Protein AF-A0A922LJF0-F1 (afdb_monomer_lite)

Sequence (340 aa):
MSANSSELPINVESLAEDRDLANKMKRTDFEELCSDLLQRFQMLFTKCLDVAKLKTEDVHSVELIGGSSRIPMIKNVVASVFKQEGKTSLNADEAVARGCAFQAAICSPAFKVKDFTVIEQCLYPIIIQFDQEEGSEQCMQTEEIDGTLTTQGKNMCIEVFPFLHPIPSSRQIVLLRHGVFTLEARYANKDSLPNQNIVIGTFRIGDASQVFTEPRKIKLKMRMNTHGIFNISQAQLIEEYEKEVEVSVSEDNPVVDGPPNSEQEVTTASNGDTESQNPPVDSNQTNMQDSTSPKKKTVMKKKKFTKYHDLSIEVSNMQFTTKQLNEFCEIGVCYTFSRV

InterPro domains:
  IPR013126 Heat shock protein 70 family [PF00012] (1-303)
  IPR013126 Heat shock protein 70 family [PTHR45639] (1-324)
  IPR029047 Heat shock protein 70kD, peptide-binding domain superfamily [G3DSA:2.60.34.10] (112-265)
  IPR029047 Heat shock protein 70kD, peptide-binding domain superfamily [SSF100920] (155-252)
  IPR043129 ATPase, nucleotide binding domain [SSF53067] (6-106)

Secondary structure (DSSP, 8-state):
--S--S-EEEEEEEEETTEEEEEEE-HHHHHHHTHHHHHHHHHHHHHHHHHHT--GGG----B--SGGGGSHHHHHHHHHHHSSPPB--S-TTTHHHHHHHHHHHHH-TT---------EEESS-EEEEEE--TTGGG-EE-TT--PPEEEETTEEEEEEE-TTEEESEEEEEEEEEEE-EEEEEEES-GGGSTT---EEEEEEES-TT-EEEEEEEEEEEEEE-TTS-EEEEEEEEEEEEEEEEEEEE-----------------------------------------------EEEEEEEEEEEEEE--EEEEESPPPHHHHHHS------------

Radius of gyration: 32.97 Å; chains: 1; bounding box: 78×79×91 Å

Structure (mmCIF, N/CA/C/O backbone):
data_AF-A0A922LJF0-F1
#
_entry.id   AF-A0A922LJF0-F1
#
loop_
_atom_site.group_PDB
_atom_site.id
_atom_site.type_symbol
_atom_site.label_atom_id
_atom_site.label_alt_id
_atom_site.label_comp_id
_atom_site.label_asym_id
_atom_site.label_entity_id
_atom_site.label_seq_id
_atom_site.pdbx_PDB_ins_code
_atom_site.Cartn_x
_atom_site.Cartn_y
_atom_site.Cartn_z
_atom_site.occupancy
_atom_site.B_iso_or_equiv
_atom_site.auth_seq_id
_atom_site.auth_comp_id
_atom_site.auth_asym_id
_atom_site.auth_atom_id
_atom_site.pdbx_PDB_model_num
ATOM 1 N N . MET A 1 1 ? 17.697 0.018 -27.759 1.00 86.62 1 MET A N 1
ATOM 2 C CA . MET A 1 1 ? 19.033 -0.497 -27.359 1.00 86.62 1 MET A CA 1
ATOM 3 C C . MET A 1 1 ? 18.992 -1.756 -26.479 1.00 86.62 1 MET A C 1
ATOM 5 O O . MET A 1 1 ? 20.051 -2.285 -26.154 1.00 86.62 1 MET A O 1
ATOM 9 N N . SER A 1 2 ? 17.817 -2.300 -26.129 1.00 89.69 2 SER A N 1
ATOM 10 C CA . SER A 1 2 ? 17.728 -3.504 -25.281 1.00 89.69 2 SER A CA 1
ATOM 11 C C . SER A 1 2 ? 18.159 -4.801 -25.978 1.00 89.69 2 SER A C 1
ATOM 13 O O . SER A 1 2 ? 18.784 -5.642 -25.346 1.00 89.69 2 SER A O 1
ATOM 15 N N . ALA A 1 3 ? 17.874 -4.950 -27.278 1.00 89.44 3 ALA A N 1
ATOM 16 C CA . ALA A 1 3 ? 18.286 -6.119 -28.064 1.00 89.44 3 ALA A CA 1
ATOM 17 C C . ALA A 1 3 ? 19.714 -5.961 -28.616 1.00 89.44 3 ALA A C 1
ATOM 19 O O . ALA A 1 3 ? 20.606 -6.739 -28.294 1.00 89.44 3 ALA A O 1
ATOM 20 N N . ASN A 1 4 ? 19.956 -4.889 -29.373 1.00 86.69 4 ASN A N 1
ATOM 21 C CA . ASN A 1 4 ? 21.240 -4.650 -30.035 1.00 86.69 4 ASN A CA 1
ATOM 22 C C . ASN A 1 4 ? 22.180 -3.827 -29.149 1.00 86.69 4 ASN A C 1
ATOM 24 O O . ASN A 1 4 ? 21.756 -2.827 -28.563 1.00 86.69 4 ASN A O 1
ATOM 28 N N . SER A 1 5 ? 23.437 -4.264 -29.035 1.00 78.75 5 SER A N 1
ATOM 29 C CA . SER A 1 5 ? 24.517 -3.550 -28.332 1.00 78.75 5 SER A CA 1
ATOM 30 C C . SER A 1 5 ? 25.305 -2.604 -29.239 1.00 78.75 5 SER A C 1
ATOM 32 O O . SER A 1 5 ? 26.062 -1.774 -28.741 1.00 78.75 5 SER A O 1
ATOM 34 N N . SER A 1 6 ? 25.131 -2.729 -30.555 1.00 86.75 6 SER A N 1
ATOM 35 C CA . SER A 1 6 ? 25.738 -1.855 -31.550 1.00 86.75 6 SER A CA 1
ATOM 36 C C . SER A 1 6 ? 25.090 -0.470 -31.566 1.00 86.75 6 SER A C 1
ATOM 38 O O . SER A 1 6 ? 24.009 -0.250 -31.019 1.00 86.75 6 SER A O 1
ATOM 40 N N . GLU A 1 7 ? 25.760 0.455 -32.243 1.00 90.62 7 GLU A N 1
ATOM 41 C CA . GLU A 1 7 ? 25.270 1.802 -32.510 1.00 90.62 7 GLU A CA 1
ATOM 42 C C . GLU A 1 7 ? 23.952 1.752 -33.308 1.00 90.62 7 GLU A C 1
ATOM 44 O O . GLU A 1 7 ? 23.868 1.077 -34.337 1.00 90.62 7 GLU A O 1
ATOM 49 N N . LEU A 1 8 ? 22.913 2.426 -32.808 1.00 93.94 8 LEU A N 1
ATOM 50 C CA . LEU A 1 8 ? 21.596 2.504 -33.443 1.00 93.94 8 LEU A CA 1
ATOM 51 C C . LEU A 1 8 ? 21.361 3.910 -34.005 1.00 93.94 8 LEU A C 1
ATOM 53 O O . LEU A 1 8 ? 21.659 4.882 -33.310 1.00 93.94 8 LEU A O 1
ATOM 57 N N . PRO A 1 9 ? 20.817 4.041 -35.226 1.00 94.31 9 PRO A N 1
ATOM 58 C CA . PRO A 1 9 ? 20.481 5.341 -35.790 1.00 94.31 9 PRO A CA 1
ATOM 59 C C . PRO A 1 9 ? 19.254 5.953 -35.100 1.00 94.31 9 PRO A C 1
ATOM 61 O O . PRO A 1 9 ? 18.303 5.251 -34.757 1.00 94.31 9 PRO A O 1
ATOM 64 N N . ILE A 1 10 ? 19.278 7.273 -34.934 1.00 94.50 10 ILE A N 1
ATOM 65 C CA . ILE A 1 10 ? 18.177 8.120 -34.476 1.00 94.50 10 ILE A CA 1
ATOM 66 C C . ILE A 1 10 ? 17.950 9.148 -35.579 1.00 94.50 10 ILE A C 1
ATOM 68 O O . ILE A 1 10 ? 18.702 10.116 -35.689 1.00 94.50 10 ILE A O 1
ATOM 72 N N . ASN A 1 11 ? 16.930 8.915 -36.400 1.00 96.38 11 ASN A N 1
ATOM 73 C CA . ASN A 1 11 ? 16.590 9.785 -37.518 1.00 96.38 11 ASN A CA 1
ATOM 74 C C . ASN A 1 11 ? 15.191 10.364 -37.302 1.00 96.38 11 ASN A C 1
ATOM 76 O O . ASN A 1 11 ? 14.255 9.606 -37.042 1.00 96.38 11 ASN A O 1
ATOM 80 N N . VAL A 1 12 ? 15.057 11.685 -37.400 1.00 96.31 12 VAL A N 1
ATOM 81 C CA . VAL A 1 12 ? 13.782 12.406 -37.311 1.00 96.31 12 VAL A CA 1
ATOM 82 C C . VAL A 1 12 ? 13.751 13.451 -38.419 1.00 96.31 12 VAL A C 1
ATOM 84 O O . VAL A 1 12 ? 14.577 14.361 -38.433 1.00 96.31 12 VAL A O 1
ATOM 87 N N . GLU A 1 13 ? 12.818 13.306 -39.352 1.00 96.12 13 GLU A N 1
ATOM 88 C CA . GLU A 1 13 ? 12.647 14.235 -40.472 1.00 96.12 13 GLU A CA 1
ATOM 89 C C . GLU A 1 13 ? 11.979 15.536 -40.011 1.00 96.12 13 GLU A C 1
ATOM 91 O O . GLU A 1 13 ? 11.097 15.508 -39.151 1.00 96.12 13 GLU A O 1
ATOM 96 N N . SER A 1 14 ? 12.391 16.667 -40.595 1.00 94.25 14 SER A N 1
ATOM 97 C CA . SER A 1 14 ? 11.811 18.000 -40.362 1.00 94.25 14 SER A CA 1
ATOM 98 C C . SER A 1 14 ? 11.625 18.344 -38.876 1.00 94.25 14 SER A C 1
ATOM 100 O O . SER A 1 14 ? 10.584 18.855 -38.465 1.00 94.25 14 SER A O 1
ATOM 102 N N . LEU A 1 15 ? 12.640 18.062 -38.050 1.00 95.06 15 LEU A N 1
ATOM 103 C CA . LEU A 1 15 ? 12.580 18.261 -36.601 1.00 95.06 15 LEU A CA 1
ATOM 104 C C . LEU A 1 15 ? 12.360 19.735 -36.227 1.00 95.06 15 LEU A C 1
ATOM 106 O O . LEU A 1 15 ? 11.585 20.030 -35.318 1.00 95.06 15 LEU A O 1
ATOM 110 N N . ALA A 1 16 ? 13.059 20.655 -36.897 1.00 94.12 16 ALA A N 1
ATOM 111 C CA . ALA A 1 16 ? 12.905 22.095 -36.696 1.00 94.12 16 ALA A CA 1
ATOM 112 C C . ALA A 1 16 ? 13.378 22.872 -37.929 1.00 94.12 16 ALA A C 1
ATOM 114 O O . ALA A 1 16 ? 14.430 22.553 -38.474 1.00 94.12 16 ALA A O 1
ATOM 115 N N . GLU A 1 17 ? 12.636 23.911 -38.332 1.00 95.19 17 GLU A N 1
ATOM 116 C CA . GLU A 1 17 ? 12.985 24.784 -39.473 1.00 95.19 17 GLU A CA 1
ATOM 117 C C . GLU A 1 17 ? 13.294 24.001 -40.765 1.00 95.19 17 GLU A C 1
ATOM 119 O O . GLU A 1 17 ? 14.289 24.277 -41.434 1.00 95.19 17 GLU A O 1
ATOM 124 N N . ASP A 1 18 ? 12.487 22.978 -41.069 1.00 93.69 18 ASP A N 1
ATOM 125 C CA . ASP A 1 18 ? 12.692 22.057 -42.200 1.00 93.69 18 ASP A CA 1
ATOM 126 C C . ASP A 1 18 ? 14.068 21.349 -42.192 1.00 93.69 18 ASP A C 1
ATOM 128 O O . ASP A 1 18 ? 14.586 20.952 -43.236 1.00 93.69 18 ASP A O 1
ATOM 132 N N . ARG A 1 19 ? 14.690 21.185 -41.012 1.00 93.31 19 ARG A N 1
ATOM 133 C CA . ARG A 1 19 ? 15.953 20.449 -40.839 1.00 93.31 19 ARG A CA 1
ATOM 134 C C . ARG A 1 19 ? 15.722 19.053 -40.285 1.00 93.31 19 ARG A C 1
ATOM 136 O O . ARG A 1 19 ? 15.083 18.882 -39.246 1.00 93.31 19 ARG A O 1
ATOM 143 N N . ASP A 1 20 ? 16.348 18.076 -40.926 1.00 96.19 20 ASP A N 1
ATOM 144 C CA . ASP A 1 20 ? 16.364 16.691 -40.469 1.00 96.19 20 ASP A CA 1
ATOM 145 C C . ASP A 1 20 ? 17.411 16.481 -39.366 1.00 96.19 20 ASP A C 1
ATOM 147 O O . ASP A 1 20 ? 18.534 16.991 -39.428 1.00 96.19 20 ASP A O 1
ATOM 151 N N . LEU A 1 21 ? 17.061 15.680 -38.362 1.00 95.81 21 LEU A N 1
ATOM 152 C CA . LEU A 1 21 ? 17.998 15.137 -37.388 1.00 95.81 21 LEU A CA 1
ATOM 153 C C . LEU A 1 21 ? 18.427 13.745 -37.846 1.00 95.81 21 LEU A C 1
ATOM 155 O O . LEU A 1 21 ? 17.601 12.842 -37.929 1.00 95.81 21 LEU A O 1
ATOM 159 N N . ALA A 1 22 ? 19.725 13.552 -38.064 1.00 96.00 22 ALA A N 1
ATOM 160 C CA . ALA A 1 22 ? 20.329 12.239 -38.255 1.00 96.00 22 ALA A CA 1
ATOM 161 C C . ALA A 1 22 ? 21.465 12.070 -37.247 1.00 96.00 22 ALA A C 1
ATOM 163 O O . ALA A 1 22 ? 22.511 12.712 -37.348 1.00 96.00 22 ALA A O 1
ATOM 164 N N . ASN A 1 23 ? 21.248 11.228 -36.246 1.00 95.06 23 ASN A N 1
ATOM 165 C CA . ASN A 1 23 ? 22.218 10.949 -35.199 1.00 95.06 23 ASN A CA 1
ATOM 166 C C . ASN A 1 23 ? 22.286 9.444 -34.931 1.00 95.06 23 ASN A C 1
ATOM 168 O O . ASN A 1 23 ? 21.600 8.643 -35.567 1.00 95.06 23 ASN A O 1
ATOM 172 N N . LYS A 1 24 ? 23.146 9.034 -34.006 1.00 94.69 24 LYS A N 1
ATOM 173 C CA . LYS A 1 24 ? 23.264 7.652 -33.567 1.00 94.69 24 LYS A CA 1
ATOM 174 C C . LYS A 1 24 ? 23.535 7.595 -32.071 1.00 94.69 24 LYS A C 1
ATOM 176 O O . LYS A 1 24 ? 24.050 8.545 -31.494 1.00 94.69 24 LYS A O 1
ATOM 181 N N . MET A 1 25 ? 23.195 6.474 -31.450 1.00 94.62 25 MET A N 1
ATOM 182 C CA . MET A 1 25 ? 23.418 6.252 -30.024 1.00 94.62 25 MET A CA 1
ATOM 183 C C . MET A 1 25 ? 23.874 4.820 -29.771 1.00 94.62 25 MET A C 1
ATOM 185 O O . MET A 1 25 ? 23.308 3.868 -30.323 1.00 94.62 25 MET A O 1
ATOM 189 N N . LYS A 1 26 ? 24.894 4.659 -28.927 1.00 93.62 26 LYS A N 1
ATOM 190 C CA . LYS A 1 26 ? 25.320 3.349 -28.429 1.00 93.62 26 LYS A CA 1
ATOM 191 C C . LYS A 1 26 ? 24.625 3.044 -27.111 1.00 93.62 26 LYS A C 1
ATOM 193 O O . LYS A 1 26 ? 24.224 3.938 -26.370 1.00 93.62 26 LYS A O 1
ATOM 198 N N . ARG A 1 27 ? 24.537 1.752 -26.783 1.00 93.25 27 ARG A N 1
ATOM 199 C CA . ARG A 1 27 ? 24.005 1.311 -25.487 1.00 93.25 27 ARG A CA 1
ATOM 200 C C . ARG A 1 27 ? 24.778 1.927 -24.317 1.00 93.25 27 ARG A C 1
ATOM 202 O O . ARG A 1 27 ? 24.147 2.331 -23.354 1.00 93.25 27 ARG A O 1
ATOM 209 N N . THR A 1 28 ? 26.103 2.014 -24.419 1.00 92.56 28 THR A N 1
ATOM 210 C CA . THR A 1 28 ? 26.961 2.609 -23.383 1.00 92.56 28 THR A CA 1
ATOM 211 C C . THR A 1 28 ? 26.577 4.051 -23.087 1.00 92.56 28 THR A C 1
ATOM 213 O O . THR A 1 28 ? 26.441 4.411 -21.925 1.00 92.56 28 THR A O 1
ATOM 216 N N . ASP A 1 29 ? 26.316 4.838 -24.130 1.00 92.88 29 ASP A N 1
ATOM 217 C CA . ASP A 1 29 ? 25.968 6.253 -23.997 1.00 92.88 29 ASP A CA 1
ATOM 218 C C . ASP A 1 29 ? 24.601 6.395 -23.307 1.00 92.88 29 ASP A C 1
ATOM 220 O O . ASP A 1 29 ? 24.420 7.213 -22.413 1.00 92.88 29 ASP A O 1
ATOM 224 N N . PHE A 1 30 ? 23.636 5.538 -23.660 1.00 93.19 30 PHE A N 1
ATOM 225 C CA . PHE A 1 30 ? 22.338 5.478 -22.981 1.00 93.19 30 PHE A CA 1
ATOM 226 C C . PHE A 1 30 ? 22.446 5.065 -21.510 1.00 93.19 30 PHE A C 1
ATOM 228 O O . PHE A 1 30 ? 21.761 5.627 -20.656 1.00 93.19 30 PHE A O 1
ATOM 235 N N . GLU A 1 31 ? 23.291 4.077 -21.214 1.00 93.19 31 GLU A N 1
ATOM 236 C CA . GLU A 1 31 ? 23.521 3.608 -19.849 1.00 93.19 31 GLU A CA 1
ATOM 237 C C . GLU A 1 31 ? 24.178 4.694 -18.987 1.00 93.19 31 GLU A C 1
ATOM 239 O O . GLU A 1 31 ? 23.777 4.881 -17.839 1.00 93.19 31 GLU A O 1
ATOM 244 N N . GLU A 1 32 ? 25.112 5.458 -19.557 1.00 94.56 32 GLU A N 1
ATOM 245 C CA . GLU A 1 32 ? 25.745 6.611 -18.912 1.00 94.56 32 GLU A CA 1
ATOM 246 C C . GLU A 1 32 ? 24.735 7.734 -18.630 1.00 94.56 32 GLU A C 1
ATOM 248 O O . GLU A 1 32 ? 24.658 8.220 -17.497 1.00 94.56 32 GLU A O 1
ATOM 253 N N . LEU A 1 33 ? 23.889 8.075 -19.613 1.00 95.38 33 LEU A N 1
ATOM 254 C CA . LEU A 1 33 ? 22.816 9.071 -19.470 1.00 95.38 33 LEU A CA 1
ATOM 255 C C . LEU A 1 33 ? 21.804 8.720 -18.367 1.00 95.38 33 LEU A C 1
ATOM 257 O O . LEU A 1 33 ? 21.166 9.615 -17.823 1.00 95.38 33 LEU A O 1
ATOM 261 N N . CYS A 1 34 ? 21.650 7.434 -18.047 1.00 94.31 34 CYS A N 1
ATOM 262 C CA . CYS A 1 34 ? 20.705 6.926 -17.048 1.00 94.31 34 CYS A CA 1
ATOM 263 C C . CYS A 1 34 ? 21.389 6.465 -15.745 1.00 94.31 34 CYS A C 1
ATOM 265 O O . CYS A 1 34 ? 20.773 5.768 -14.930 1.00 94.31 34 CYS A O 1
ATOM 267 N N . SER A 1 35 ? 22.667 6.794 -15.550 1.00 93.50 35 SER A N 1
ATOM 268 C CA . SER A 1 35 ? 23.467 6.311 -14.417 1.00 93.50 35 SER A CA 1
ATOM 269 C C . SER A 1 35 ? 22.903 6.729 -13.050 1.00 93.50 35 SER A C 1
ATOM 271 O O . SER A 1 35 ? 22.900 5.926 -12.112 1.00 93.50 35 SER A O 1
ATOM 273 N N . ASP A 1 36 ? 22.333 7.932 -12.942 1.00 94.94 36 ASP A N 1
ATOM 274 C CA . ASP A 1 36 ? 21.653 8.424 -11.736 1.00 94.94 36 ASP A CA 1
ATOM 275 C C . ASP A 1 36 ? 20.427 7.563 -11.374 1.00 94.94 36 ASP A C 1
ATOM 277 O O . ASP A 1 36 ? 20.165 7.263 -10.204 1.00 94.94 36 ASP A O 1
ATOM 281 N N . LEU A 1 37 ? 19.665 7.136 -12.384 1.00 92.88 37 LEU A N 1
ATOM 282 C CA . LEU A 1 37 ? 18.470 6.324 -12.214 1.00 92.88 37 LEU A CA 1
ATOM 283 C C . LEU A 1 37 ? 18.840 4.901 -11.784 1.00 92.88 37 LEU A C 1
ATOM 285 O O . LEU A 1 37 ? 18.185 4.340 -10.904 1.00 92.88 37 LEU A O 1
ATOM 289 N N . LEU A 1 38 ? 19.925 4.344 -12.329 1.00 89.94 38 LEU A N 1
ATOM 290 C CA . LEU A 1 38 ? 20.452 3.052 -11.884 1.00 89.94 38 LEU A CA 1
ATOM 291 C C . LEU A 1 38 ? 20.856 3.060 -10.416 1.00 89.94 38 LEU A C 1
ATOM 293 O O . LEU A 1 38 ? 20.513 2.133 -9.681 1.00 89.94 38 LEU A O 1
ATOM 297 N N . GLN A 1 39 ? 21.554 4.110 -9.980 1.00 93.12 39 GLN A N 1
ATOM 298 C CA . GLN A 1 39 ? 21.959 4.237 -8.586 1.00 93.12 39 GLN A CA 1
ATOM 299 C C . GLN A 1 39 ? 20.733 4.272 -7.663 1.00 93.12 39 GLN A C 1
ATOM 301 O O . GLN A 1 39 ? 20.713 3.608 -6.625 1.00 93.12 39 GLN A O 1
ATOM 306 N N . ARG A 1 40 ? 19.670 4.981 -8.065 1.00 93.62 40 ARG A N 1
ATOM 307 C CA . ARG A 1 40 ? 18.395 4.997 -7.332 1.00 93.62 40 ARG A CA 1
ATOM 308 C C . ARG A 1 40 ? 17.725 3.626 -7.274 1.00 93.62 40 ARG A C 1
ATOM 310 O O . ARG A 1 40 ? 17.234 3.259 -6.209 1.00 93.62 40 ARG A O 1
ATOM 317 N N . PHE A 1 41 ? 17.738 2.853 -8.362 1.00 89.94 41 PHE A N 1
ATOM 318 C CA . PHE A 1 41 ? 17.214 1.482 -8.351 1.00 89.94 41 PHE A CA 1
ATOM 319 C C . PHE A 1 41 ? 17.990 0.570 -7.402 1.00 89.94 41 PHE A C 1
ATOM 321 O O . PHE A 1 41 ? 17.381 -0.170 -6.632 1.00 89.94 41 PHE A O 1
ATOM 328 N N . GLN A 1 42 ? 19.320 0.656 -7.403 1.00 93.06 42 GLN A N 1
ATOM 329 C CA . GLN A 1 42 ? 20.150 -0.121 -6.488 1.00 93.06 42 GLN A CA 1
ATOM 330 C C . GLN A 1 42 ? 19.839 0.215 -5.021 1.00 93.06 42 GLN A C 1
ATOM 332 O O . GLN A 1 42 ? 19.631 -0.694 -4.220 1.00 93.06 42 GLN A O 1
ATOM 337 N N . MET A 1 43 ? 19.745 1.506 -4.680 1.00 94.06 43 MET A N 1
ATOM 338 C CA . MET A 1 43 ? 19.377 1.940 -3.326 1.00 94.06 43 MET A CA 1
ATOM 339 C C . MET A 1 43 ? 17.981 1.459 -2.919 1.00 94.06 43 MET A C 1
ATOM 341 O O . MET A 1 43 ? 17.778 1.080 -1.767 1.00 94.06 43 MET A O 1
ATOM 345 N N . LEU A 1 44 ? 17.023 1.456 -3.852 1.00 93.69 44 LEU A N 1
ATOM 346 C CA . LEU A 1 44 ? 15.673 0.967 -3.595 1.00 93.69 44 LEU A CA 1
ATOM 347 C C . LEU A 1 44 ? 15.678 -0.520 -3.226 1.00 93.69 44 LEU A C 1
ATOM 349 O O . LEU A 1 44 ? 15.064 -0.885 -2.229 1.00 93.69 44 LEU A O 1
ATOM 353 N N . PHE A 1 45 ? 16.391 -1.364 -3.976 1.00 93.00 45 PHE A N 1
ATOM 354 C CA . PHE A 1 45 ? 16.454 -2.797 -3.679 1.00 93.00 45 PHE A CA 1
ATOM 355 C C . PHE A 1 45 ? 17.096 -3.090 -2.322 1.00 93.00 45 PHE A C 1
ATOM 357 O O . PHE A 1 45 ? 16.549 -3.886 -1.560 1.00 93.00 45 PHE A O 1
ATOM 364 N N . THR A 1 46 ? 18.196 -2.410 -1.983 1.00 93.12 46 THR A N 1
ATOM 365 C CA . THR A 1 46 ? 18.809 -2.533 -0.653 1.00 93.12 46 THR A CA 1
ATOM 366 C C . THR A 1 46 ? 17.830 -2.107 0.441 1.00 93.12 46 THR A C 1
ATOM 368 O O . THR A 1 46 ? 17.613 -2.848 1.392 1.00 93.12 46 THR A O 1
ATOM 371 N N . LYS A 1 47 ? 17.141 -0.972 0.261 1.00 93.25 47 LYS A N 1
ATOM 372 C CA . LYS A 1 47 ? 16.128 -0.502 1.215 1.00 93.25 47 LYS A CA 1
ATOM 373 C C . LYS A 1 47 ? 14.969 -1.492 1.372 1.00 93.25 47 LYS A C 1
ATOM 375 O O . LYS A 1 47 ? 14.464 -1.655 2.477 1.00 93.25 47 LYS A O 1
ATOM 380 N N . CYS A 1 48 ? 14.527 -2.144 0.296 1.00 92.50 48 CYS A N 1
ATOM 381 C CA . CYS A 1 48 ? 13.483 -3.168 0.363 1.00 92.50 48 CYS A CA 1
ATOM 382 C C . CYS A 1 48 ? 13.918 -4.370 1.211 1.00 92.50 48 CYS A C 1
ATOM 384 O O . CYS A 1 48 ? 13.131 -4.835 2.032 1.00 92.50 48 CYS A O 1
ATOM 386 N N . LEU A 1 49 ? 15.161 -4.837 1.049 1.00 93.88 49 LEU A N 1
ATOM 387 C CA . LEU A 1 49 ? 15.733 -5.903 1.877 1.00 93.88 49 LEU A CA 1
ATOM 388 C C . LEU A 1 49 ? 15.814 -5.485 3.352 1.00 93.88 49 LEU A C 1
ATOM 390 O O . LEU A 1 49 ? 15.359 -6.230 4.218 1.00 93.88 49 LEU A O 1
ATOM 394 N N . ASP A 1 50 ? 16.284 -4.265 3.625 1.00 94.19 50 ASP A N 1
ATOM 395 C CA . ASP A 1 50 ? 16.379 -3.722 4.985 1.00 94.19 50 ASP A CA 1
ATOM 396 C C . ASP A 1 50 ? 15.004 -3.642 5.668 1.00 94.19 50 ASP A C 1
ATOM 398 O O . ASP A 1 50 ? 14.842 -4.071 6.812 1.00 94.19 50 ASP A O 1
ATOM 402 N N . VAL A 1 51 ? 13.991 -3.131 4.958 1.00 92.00 51 VAL A N 1
ATOM 403 C CA . VAL A 1 51 ? 12.606 -3.038 5.454 1.00 92.00 51 VAL A CA 1
ATOM 404 C C . VAL A 1 51 ? 12.021 -4.427 5.707 1.00 92.00 51 VAL A C 1
ATOM 406 O O . VAL A 1 51 ? 11.398 -4.645 6.745 1.00 92.00 51 VAL A O 1
ATOM 409 N N . ALA A 1 52 ? 12.261 -5.378 4.801 1.00 91.31 52 ALA A N 1
ATOM 410 C CA . ALA A 1 52 ? 11.832 -6.765 4.961 1.00 91.31 52 ALA A CA 1
ATOM 411 C C . ALA A 1 52 ? 12.637 -7.530 6.028 1.00 91.31 52 ALA A C 1
ATOM 413 O O . ALA A 1 52 ? 12.250 -8.638 6.395 1.00 91.31 52 ALA A O 1
ATOM 414 N N . LYS A 1 53 ? 13.737 -6.951 6.535 1.00 94.06 53 LYS A N 1
ATOM 415 C CA . LYS A 1 53 ? 14.715 -7.598 7.425 1.00 94.06 53 LYS A CA 1
ATOM 416 C C . LYS A 1 53 ? 15.280 -8.891 6.827 1.00 94.06 53 LYS A C 1
ATOM 418 O O . LYS A 1 53 ? 15.528 -9.855 7.549 1.00 94.06 53 LYS A O 1
ATOM 423 N N . LEU A 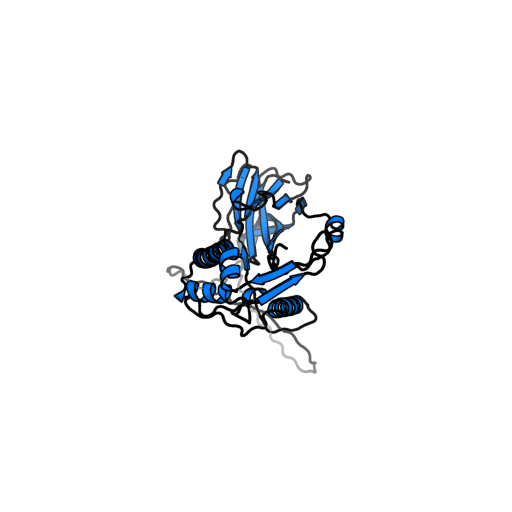1 54 ? 15.472 -8.897 5.511 1.00 95.19 54 LEU A N 1
ATOM 424 C CA . LEU A 1 54 ? 16.020 -10.019 4.759 1.00 95.19 54 LEU A CA 1
ATOM 425 C C . LEU A 1 54 ? 17.420 -9.685 4.271 1.00 95.19 54 LEU A C 1
ATOM 427 O O . LEU A 1 54 ? 17.732 -8.546 3.927 1.00 95.19 54 LEU A O 1
ATOM 431 N N . LYS A 1 55 ? 18.256 -10.708 4.186 1.00 95.75 55 LYS A N 1
ATOM 432 C CA . LYS A 1 55 ? 19.524 -10.641 3.474 1.00 95.75 55 LYS A CA 1
ATOM 433 C C . LYS A 1 55 ? 19.327 -11.104 2.040 1.00 95.75 55 LYS A C 1
ATOM 435 O O . LYS A 1 55 ? 18.371 -11.799 1.706 1.00 95.75 55 LYS A O 1
ATOM 440 N N . THR A 1 56 ? 20.285 -10.771 1.183 1.00 94.38 56 THR A N 1
ATOM 441 C CA . THR A 1 56 ? 20.291 -11.239 -0.205 1.00 94.38 56 THR A CA 1
ATOM 442 C C . THR A 1 56 ? 20.228 -12.767 -0.312 1.00 94.38 56 THR A C 1
ATOM 444 O O . THR A 1 56 ? 19.543 -13.281 -1.191 1.00 94.38 56 THR A O 1
ATOM 447 N N . GLU A 1 57 ? 20.906 -13.490 0.586 1.00 95.31 57 GLU A N 1
ATOM 448 C CA . GLU A 1 57 ? 20.904 -14.960 0.618 1.00 95.31 57 GLU A CA 1
ATOM 449 C C . GLU A 1 57 ? 19.538 -15.582 0.952 1.00 95.31 57 GLU A C 1
ATOM 451 O O . GLU A 1 57 ? 19.290 -16.727 0.579 1.00 95.31 57 GLU A O 1
ATOM 456 N N . ASP A 1 58 ? 18.638 -14.827 1.587 1.00 96.38 58 ASP A N 1
ATOM 457 C CA . ASP A 1 58 ? 17.291 -15.295 1.927 1.00 96.38 58 ASP A CA 1
ATOM 458 C C . ASP A 1 58 ? 16.345 -15.260 0.708 1.00 96.38 58 ASP A C 1
ATOM 460 O O . ASP A 1 58 ? 15.266 -15.858 0.719 1.00 96.38 58 ASP A O 1
ATOM 464 N N . VAL A 1 59 ? 16.733 -14.568 -0.371 1.00 96.50 59 VAL A N 1
ATOM 465 C CA . VAL A 1 59 ? 15.918 -14.424 -1.582 1.00 96.50 59 VAL A CA 1
ATOM 466 C C . VAL A 1 59 ? 16.109 -15.632 -2.495 1.00 96.50 59 VAL A C 1
ATOM 468 O O . VAL A 1 59 ? 17.119 -15.768 -3.181 1.00 96.50 59 VAL A O 1
ATOM 471 N N . HIS A 1 60 ? 15.090 -16.485 -2.580 1.00 96.38 60 HIS A N 1
ATOM 472 C CA . HIS A 1 60 ? 15.133 -17.683 -3.425 1.00 96.38 60 HIS A CA 1
ATOM 473 C C . HIS A 1 60 ? 15.140 -17.388 -4.937 1.00 96.38 60 HIS A C 1
ATOM 475 O O . HIS A 1 60 ? 15.750 -18.118 -5.718 1.00 96.38 60 HIS A O 1
ATOM 481 N N . SER A 1 61 ? 14.403 -16.364 -5.370 1.00 95.56 61 SER A N 1
ATOM 482 C CA . SER A 1 61 ? 14.302 -15.995 -6.782 1.00 95.56 61 SER A CA 1
ATOM 483 C C . SER A 1 61 ? 13.846 -14.559 -6.964 1.00 95.56 61 SER A C 1
ATOM 485 O O . SER A 1 61 ? 13.015 -14.075 -6.197 1.00 95.56 61 SER A O 1
ATOM 487 N N . VAL A 1 62 ? 14.306 -13.924 -8.040 1.00 96.06 62 VAL A N 1
ATOM 488 C CA . VAL A 1 62 ? 13.835 -12.608 -8.484 1.00 96.06 62 VAL A CA 1
ATOM 489 C C . VAL A 1 62 ? 13.111 -12.771 -9.817 1.00 96.06 62 VAL A C 1
ATOM 491 O O . VAL A 1 62 ? 13.709 -13.269 -10.763 1.00 96.06 62 VAL A O 1
ATOM 494 N N . GLU A 1 63 ? 11.849 -12.357 -9.910 1.00 95.69 63 GLU A N 1
ATOM 495 C CA . GLU A 1 63 ? 11.079 -12.358 -11.165 1.00 95.69 63 GLU A CA 1
ATOM 496 C C . GLU A 1 63 ? 10.997 -10.945 -11.751 1.00 95.69 63 GLU A C 1
ATOM 498 O O . GLU A 1 63 ? 10.740 -9.972 -11.039 1.00 95.69 63 GLU A O 1
ATOM 503 N N . LEU A 1 64 ? 11.222 -10.829 -13.059 1.00 95.38 64 LEU A N 1
ATOM 504 C CA . LEU A 1 64 ? 11.253 -9.558 -13.777 1.00 95.38 64 LEU A CA 1
ATOM 505 C C . LEU A 1 64 ? 9.930 -9.303 -14.502 1.00 95.38 64 LEU A C 1
ATOM 507 O O . LEU A 1 64 ? 9.594 -9.997 -15.461 1.00 95.38 64 LEU A O 1
ATOM 511 N N . ILE A 1 65 ? 9.210 -8.264 -14.077 1.00 95.81 65 ILE A N 1
ATOM 512 C CA . ILE A 1 65 ? 7.925 -7.846 -14.653 1.00 95.81 65 ILE A CA 1
ATOM 513 C C . ILE A 1 65 ? 8.036 -6.421 -15.216 1.00 95.81 65 ILE A C 1
ATOM 515 O O . ILE A 1 65 ? 8.811 -5.598 -14.726 1.00 95.81 65 ILE A O 1
ATOM 519 N N . GLY A 1 66 ? 7.258 -6.123 -16.259 1.00 93.88 66 GLY A N 1
ATOM 520 C CA . GLY A 1 66 ? 7.165 -4.810 -16.896 1.00 93.88 66 GLY A CA 1
ATOM 521 C C . GLY A 1 66 ? 8.139 -4.586 -18.058 1.00 93.88 66 GLY A C 1
ATOM 522 O O . GLY A 1 66 ? 9.221 -5.173 -18.131 1.00 93.88 66 GLY A O 1
ATOM 523 N N . GLY A 1 67 ? 7.763 -3.675 -18.963 1.00 92.38 67 GLY A N 1
ATOM 524 C CA . GLY A 1 67 ? 8.499 -3.302 -20.180 1.00 92.38 67 GLY A CA 1
ATOM 525 C C . GLY A 1 67 ? 9.998 -3.073 -19.976 1.00 92.38 67 GLY A C 1
ATOM 526 O O . GLY A 1 67 ? 10.835 -3.729 -20.604 1.00 92.38 67 GLY A O 1
ATOM 527 N N . SER A 1 68 ? 10.327 -2.168 -19.054 1.00 92.19 68 SER A N 1
ATOM 528 C CA . SER A 1 68 ? 11.695 -1.703 -18.798 1.00 92.19 68 SER A CA 1
ATOM 529 C C . SER A 1 68 ? 12.610 -2.761 -18.177 1.00 92.19 68 SER A C 1
ATOM 531 O O . SER A 1 68 ? 13.828 -2.644 -18.283 1.00 92.19 68 SER A O 1
ATOM 533 N N . SER A 1 69 ? 12.064 -3.839 -17.602 1.00 92.56 69 SER A N 1
ATOM 534 C CA . SER A 1 69 ? 12.870 -4.952 -17.071 1.00 92.56 69 SER A CA 1
ATOM 535 C C . SER A 1 69 ? 13.654 -5.702 -18.162 1.00 92.56 69 SER A C 1
ATOM 537 O O . SER A 1 69 ? 14.627 -6.407 -17.888 1.00 92.56 69 SER A O 1
ATOM 539 N N . ARG A 1 70 ? 13.273 -5.515 -19.434 1.00 92.12 70 ARG A N 1
ATOM 540 C CA . ARG A 1 70 ? 13.975 -6.069 -20.599 1.00 92.12 70 ARG A CA 1
ATOM 541 C C . ARG A 1 70 ? 15.300 -5.365 -20.892 1.00 92.12 70 ARG A C 1
ATOM 543 O O . ARG A 1 70 ? 16.102 -5.911 -21.648 1.00 92.12 70 ARG A O 1
ATOM 550 N N . ILE A 1 71 ? 15.531 -4.172 -20.341 1.00 93.50 71 ILE A N 1
ATOM 551 C CA . ILE A 1 71 ? 16.753 -3.399 -20.577 1.00 93.50 71 ILE A CA 1
ATOM 552 C C . ILE A 1 71 ? 17.938 -4.102 -19.874 1.00 93.50 71 ILE A C 1
ATOM 554 O O . ILE A 1 71 ? 17.863 -4.338 -18.667 1.00 93.50 71 ILE A O 1
ATOM 558 N N . PRO A 1 72 ? 19.042 -4.422 -20.583 1.00 93.12 72 PRO A N 1
ATOM 559 C CA . PRO A 1 72 ? 20.175 -5.167 -20.020 1.00 93.12 72 PRO A CA 1
ATOM 560 C C . PRO A 1 72 ? 20.766 -4.570 -18.737 1.00 93.12 72 PRO A C 1
ATOM 562 O O . PRO A 1 72 ? 21.008 -5.306 -17.786 1.00 93.12 72 PRO A O 1
ATOM 565 N N . MET A 1 73 ? 20.922 -3.246 -18.661 1.00 92.75 73 MET A N 1
ATOM 566 C CA . MET A 1 73 ? 21.433 -2.569 -17.462 1.00 92.75 73 MET A CA 1
ATOM 567 C C . MET A 1 73 ? 20.599 -2.848 -16.200 1.00 92.75 73 MET A C 1
ATOM 569 O O . MET A 1 73 ? 21.158 -3.001 -15.119 1.00 92.75 73 MET A O 1
ATOM 573 N N . ILE A 1 74 ? 19.272 -2.986 -16.329 1.00 93.31 74 ILE A N 1
ATOM 574 C CA . ILE A 1 74 ? 18.381 -3.295 -15.202 1.00 93.31 74 ILE A CA 1
ATOM 575 C C . ILE A 1 74 ? 18.614 -4.731 -14.729 1.00 93.31 74 ILE A C 1
ATOM 577 O O . ILE A 1 74 ? 18.753 -4.971 -13.531 1.00 93.31 74 ILE A O 1
ATOM 581 N N . LYS A 1 75 ? 18.741 -5.678 -15.667 1.00 93.94 75 LYS A N 1
ATOM 582 C CA . LYS A 1 75 ? 19.080 -7.076 -15.357 1.00 93.94 75 LYS A CA 1
ATOM 583 C C . LYS A 1 75 ? 20.431 -7.184 -14.649 1.00 93.94 75 LYS A C 1
ATOM 585 O O . LYS A 1 75 ? 20.553 -7.935 -13.686 1.00 93.94 75 LYS A O 1
ATOM 590 N N . ASN A 1 76 ? 21.411 -6.390 -15.080 1.00 93.81 76 ASN A N 1
ATOM 591 C CA . ASN A 1 76 ? 22.738 -6.345 -14.469 1.00 93.81 76 ASN A CA 1
ATOM 592 C C . ASN A 1 76 ? 22.693 -5.794 -13.037 1.00 93.81 76 ASN A C 1
ATOM 594 O O . ASN A 1 76 ? 23.343 -6.350 -12.153 1.00 93.81 76 ASN A O 1
ATOM 598 N N . VAL A 1 77 ? 21.907 -4.740 -12.778 1.00 94.31 77 VAL A N 1
ATOM 599 C CA . VAL A 1 77 ? 21.708 -4.224 -11.411 1.00 94.31 77 VAL A CA 1
ATOM 600 C C . VAL A 1 77 ? 21.060 -5.280 -10.520 1.00 94.31 77 VAL A C 1
ATOM 602 O O . VAL A 1 77 ? 21.547 -5.514 -9.417 1.00 94.31 77 VAL A O 1
ATOM 605 N N . VAL A 1 78 ? 20.019 -5.965 -11.002 1.00 95.06 78 VAL A N 1
ATOM 606 C CA . VAL A 1 78 ? 19.373 -7.062 -10.263 1.00 95.06 78 VAL A CA 1
ATOM 607 C C . VAL A 1 78 ? 20.380 -8.165 -9.932 1.00 95.06 78 VAL A C 1
ATOM 609 O O . VAL A 1 78 ? 20.512 -8.531 -8.765 1.00 95.06 78 VAL A O 1
ATOM 612 N N . ALA A 1 79 ? 21.150 -8.630 -10.919 1.00 95.31 79 ALA A N 1
ATOM 613 C CA . ALA A 1 79 ? 22.177 -9.648 -10.70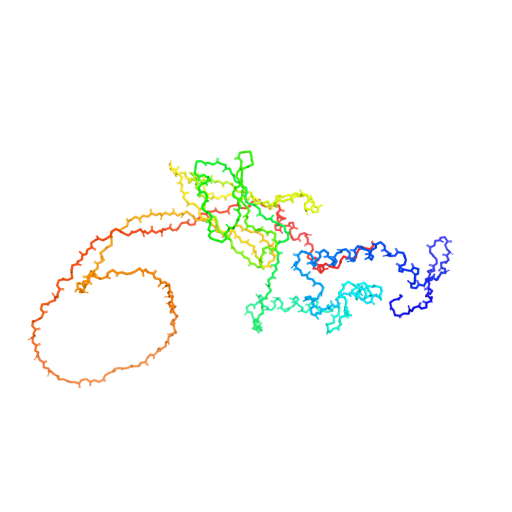9 1.00 95.31 79 ALA A CA 1
ATOM 614 C C . ALA A 1 79 ? 23.257 -9.203 -9.711 1.00 95.31 79 ALA A C 1
ATOM 616 O O . ALA A 1 79 ? 23.704 -9.989 -8.875 1.00 95.31 79 ALA A O 1
ATOM 617 N N . SER A 1 80 ? 23.640 -7.927 -9.749 1.00 94.06 80 SER A N 1
ATOM 618 C CA . SER A 1 80 ? 24.616 -7.352 -8.825 1.00 94.06 80 SER A CA 1
ATOM 619 C C . SER A 1 80 ? 24.099 -7.282 -7.385 1.00 94.06 80 SER A C 1
ATOM 621 O O . SER A 1 80 ? 24.832 -7.641 -6.459 1.00 94.06 80 SER A O 1
ATOM 623 N N . VAL A 1 81 ? 22.849 -6.853 -7.178 1.00 93.75 81 VAL A N 1
ATOM 624 C CA . VAL A 1 81 ? 22.255 -6.690 -5.839 1.00 93.75 81 VAL A CA 1
ATOM 625 C C . VAL A 1 81 ? 21.869 -8.032 -5.228 1.00 93.75 81 VAL A C 1
ATOM 627 O O . VAL A 1 81 ? 22.250 -8.321 -4.096 1.00 93.75 81 VAL A O 1
ATOM 630 N N . PHE A 1 82 ? 21.149 -8.863 -5.983 1.00 95.19 82 PHE A N 1
ATOM 631 C CA . PHE A 1 82 ? 20.573 -10.112 -5.484 1.00 95.19 82 PHE A CA 1
ATOM 632 C C . PHE A 1 82 ? 21.489 -11.329 -5.657 1.00 95.19 82 PHE A C 1
ATOM 634 O O . PHE A 1 82 ? 21.126 -12.427 -5.244 1.00 95.19 82 PHE A O 1
ATOM 641 N N . LYS A 1 83 ? 22.670 -11.148 -6.269 1.00 95.56 83 LYS A N 1
ATOM 642 C CA . LYS A 1 83 ? 23.664 -12.207 -6.540 1.00 95.56 83 LYS A CA 1
ATOM 643 C C . LYS A 1 83 ? 23.105 -13.397 -7.333 1.00 95.56 83 LYS A C 1
ATOM 645 O O . LYS A 1 83 ? 23.651 -14.494 -7.272 1.00 95.56 83 LYS A O 1
ATOM 650 N N . GLN A 1 84 ? 22.039 -13.169 -8.097 1.00 95.69 84 GLN A N 1
ATOM 651 C CA . GLN A 1 84 ? 21.378 -14.157 -8.946 1.00 95.69 84 GLN A CA 1
ATOM 652 C C . GLN A 1 84 ? 20.716 -13.471 -10.143 1.00 95.69 84 GLN A C 1
ATOM 654 O O . GLN A 1 84 ? 20.309 -12.313 -10.053 1.00 95.69 84 GLN A O 1
ATOM 659 N N . GLU A 1 85 ? 20.584 -14.178 -11.263 1.00 95.81 85 GLU A N 1
ATOM 660 C CA . GLU A 1 85 ? 19.907 -13.634 -12.440 1.00 95.81 85 GLU A CA 1
ATOM 661 C C . GLU A 1 85 ? 18.397 -13.482 -12.214 1.00 95.81 85 GLU A C 1
ATOM 663 O O . GLU A 1 85 ? 17.747 -14.324 -11.591 1.00 95.81 85 GLU A O 1
ATOM 668 N N . GLY A 1 86 ? 17.827 -12.409 -12.766 1.00 95.38 86 GLY A N 1
ATOM 669 C CA . GLY A 1 86 ? 16.382 -12.222 -12.791 1.00 95.38 86 GLY A CA 1
ATOM 670 C C . GLY A 1 86 ? 15.714 -13.214 -13.744 1.00 95.38 86 GLY A C 1
ATOM 671 O O . GLY A 1 86 ? 16.062 -13.296 -14.924 1.00 95.38 86 GLY A O 1
ATOM 672 N N . LYS A 1 87 ? 14.731 -13.950 -13.234 1.00 96.19 87 LYS A N 1
ATOM 673 C CA . LYS A 1 87 ? 13.911 -14.896 -13.986 1.00 96.19 87 LYS A CA 1
ATOM 674 C C . LYS A 1 87 ? 12.827 -14.169 -14.784 1.00 96.19 87 LYS A C 1
ATOM 676 O O . LYS A 1 87 ? 12.459 -13.029 -14.505 1.00 96.19 87 LYS A O 1
ATOM 681 N N . THR A 1 88 ? 12.367 -14.846 -15.829 1.00 94.94 88 THR A N 1
ATOM 682 C CA . THR A 1 88 ? 11.293 -14.397 -16.730 1.00 94.94 88 THR A CA 1
ATOM 683 C C . THR A 1 88 ? 10.283 -15.525 -16.928 1.00 94.94 88 THR A C 1
ATOM 685 O O . THR A 1 88 ? 9.806 -15.772 -18.033 1.00 94.94 88 THR A O 1
ATOM 688 N N . SER A 1 89 ? 10.011 -16.274 -15.854 1.00 95.38 89 SER A N 1
ATOM 689 C CA . SER A 1 89 ? 9.084 -17.410 -15.916 1.00 95.38 89 SER A CA 1
ATOM 690 C C . SER A 1 89 ? 7.637 -16.946 -16.113 1.00 95.38 89 SER A C 1
ATOM 692 O O . SER A 1 89 ? 6.810 -17.667 -16.671 1.00 95.38 89 SER A O 1
ATOM 694 N N . LEU A 1 90 ? 7.353 -15.710 -15.701 1.00 94.56 90 LEU A N 1
ATOM 695 C CA . LEU A 1 90 ? 6.093 -15.017 -15.904 1.00 94.56 90 LEU A CA 1
ATOM 696 C C . LEU A 1 90 ? 6.145 -14.134 -17.157 1.00 94.56 90 LEU A C 1
ATOM 698 O O . LEU A 1 90 ? 7.172 -13.543 -17.493 1.00 94.56 90 LEU A O 1
ATOM 702 N N . ASN A 1 91 ? 5.001 -13.984 -17.829 1.00 95.25 91 ASN A N 1
ATOM 703 C CA . ASN A 1 91 ? 4.871 -13.010 -18.910 1.00 95.25 91 ASN A CA 1
ATOM 704 C C . ASN A 1 91 ? 4.945 -11.587 -18.329 1.00 95.25 91 ASN A C 1
ATOM 706 O O . ASN A 1 91 ? 4.045 -11.163 -17.605 1.00 95.25 91 ASN A O 1
ATOM 710 N N . ALA A 1 92 ? 5.999 -10.848 -18.680 1.00 92.31 92 ALA A N 1
ATOM 711 C CA . ALA A 1 92 ? 6.288 -9.528 -18.123 1.00 92.31 92 ALA A CA 1
ATOM 712 C C . ALA A 1 92 ? 5.211 -8.460 -18.398 1.00 92.31 92 ALA A C 1
ATOM 714 O O . ALA A 1 92 ? 5.146 -7.489 -17.647 1.00 92.31 92 ALA A O 1
ATOM 715 N N . ASP A 1 93 ? 4.385 -8.623 -19.435 1.00 93.25 93 ASP A N 1
ATOM 716 C CA . ASP A 1 93 ? 3.357 -7.641 -19.804 1.00 93.25 93 ASP A CA 1
ATOM 717 C C . ASP A 1 93 ? 1.970 -8.026 -19.263 1.00 93.25 93 ASP A C 1
ATOM 719 O O . ASP A 1 93 ? 1.151 -7.160 -18.969 1.00 93.25 93 ASP A O 1
ATOM 723 N N . GLU A 1 94 ? 1.705 -9.323 -19.088 1.00 95.06 94 GLU A N 1
ATOM 724 C CA . GLU A 1 94 ? 0.373 -9.828 -18.729 1.00 95.06 94 GLU A CA 1
ATOM 725 C C . GLU A 1 94 ? 0.245 -10.294 -17.276 1.00 95.06 94 GLU A C 1
ATOM 727 O O . GLU A 1 94 ? -0.876 -10.434 -16.785 1.00 95.06 94 GLU A O 1
ATOM 732 N N . ALA A 1 95 ? 1.355 -10.572 -16.580 1.00 94.81 95 ALA A N 1
ATOM 733 C CA . ALA A 1 95 ? 1.323 -11.172 -15.243 1.00 94.81 95 ALA A CA 1
ATOM 734 C C . ALA A 1 95 ? 0.480 -10.357 -14.253 1.00 94.81 95 ALA A C 1
ATOM 736 O O . ALA A 1 95 ? -0.315 -10.930 -13.509 1.00 94.81 95 ALA A O 1
ATOM 737 N N . VAL A 1 96 ? 0.603 -9.026 -14.295 1.00 94.88 96 VAL A N 1
ATOM 738 C CA . VAL A 1 96 ? -0.161 -8.133 -13.415 1.00 94.88 96 VAL A CA 1
ATOM 739 C C . VAL A 1 96 ? -1.655 -8.207 -13.735 1.00 94.88 96 VAL A C 1
ATOM 741 O O . VAL A 1 96 ? -2.455 -8.475 -12.844 1.00 94.88 96 VAL A O 1
ATOM 744 N N . ALA A 1 97 ? -2.035 -8.073 -15.010 1.00 96.50 97 ALA A N 1
ATOM 745 C CA . ALA A 1 97 ? -3.435 -8.136 -15.432 1.00 96.50 97 ALA A CA 1
ATOM 746 C C . ALA A 1 97 ? -4.086 -9.492 -15.105 1.00 96.50 97 ALA A C 1
ATOM 748 O O . ALA A 1 97 ? -5.225 -9.545 -14.641 1.00 96.50 97 ALA A O 1
ATOM 749 N N . ARG A 1 98 ? -3.352 -10.597 -15.287 1.00 95.69 98 ARG A N 1
ATOM 750 C CA . ARG A 1 98 ? -3.806 -11.946 -14.916 1.00 95.69 98 ARG A CA 1
ATOM 751 C C . ARG A 1 98 ? -3.993 -12.087 -13.404 1.00 95.69 98 ARG A C 1
ATOM 753 O O . ARG A 1 98 ? -4.994 -12.660 -12.981 1.00 95.69 98 ARG A O 1
ATOM 760 N N . GLY A 1 99 ? -3.079 -11.533 -12.604 1.00 93.94 99 GLY A N 1
ATOM 761 C CA . GLY A 1 99 ? -3.210 -11.469 -11.147 1.00 93.94 99 GLY A CA 1
ATOM 762 C C . GLY A 1 99 ? -4.452 -10.687 -10.711 1.00 93.94 99 GLY A C 1
ATOM 763 O O . GLY A 1 99 ? -5.225 -11.173 -9.890 1.00 93.94 99 GLY A O 1
ATOM 764 N N . CYS A 1 100 ? -4.710 -9.530 -11.327 1.00 93.88 100 CYS A N 1
ATOM 765 C CA . CYS A 1 100 ? -5.915 -8.738 -11.073 1.00 93.88 100 CYS A CA 1
ATOM 766 C C . CYS A 1 100 ? -7.198 -9.494 -11.444 1.00 93.88 100 CYS A C 1
ATOM 768 O O . CYS A 1 100 ? -8.140 -9.519 -10.655 1.00 93.88 100 CYS A O 1
ATOM 770 N N . ALA A 1 101 ? -7.238 -10.148 -12.609 1.00 95.06 101 ALA A N 1
ATOM 771 C CA . ALA A 1 101 ? -8.387 -10.953 -13.023 1.00 95.06 101 ALA A CA 1
ATOM 772 C C . ALA A 1 101 ? -8.647 -12.119 -12.053 1.00 95.06 101 ALA A C 1
ATOM 774 O O . ALA A 1 101 ? -9.796 -12.409 -11.718 1.00 95.06 101 ALA A O 1
ATOM 775 N N . PHE A 1 102 ? -7.584 -12.756 -11.555 1.00 93.94 102 PHE A N 1
ATOM 776 C CA . PHE A 1 102 ? -7.693 -13.800 -10.541 1.00 93.94 102 PHE A CA 1
ATOM 777 C C . PHE A 1 102 ? -8.215 -13.251 -9.206 1.00 93.94 102 PHE A C 1
ATOM 779 O O . PHE A 1 102 ? -9.124 -13.837 -8.622 1.00 93.94 102 PHE A O 1
ATOM 786 N N . GLN A 1 103 ? -7.729 -12.088 -8.761 1.00 91.75 103 GLN A N 1
ATOM 787 C CA . GLN A 1 103 ? -8.233 -11.427 -7.556 1.00 91.75 103 GLN A CA 1
ATOM 788 C C . GLN A 1 103 ? -9.711 -11.024 -7.689 1.00 91.75 103 GLN A C 1
ATOM 790 O O . GLN A 1 103 ? -10.484 -11.199 -6.750 1.00 91.75 103 GLN A O 1
ATOM 795 N N . ALA A 1 104 ? -10.134 -10.546 -8.862 1.00 92.50 104 ALA A N 1
ATOM 796 C CA . ALA A 1 104 ? -11.539 -10.256 -9.143 1.00 92.50 104 ALA A CA 1
ATOM 797 C C . ALA A 1 104 ? -12.409 -11.523 -9.078 1.00 92.50 104 ALA A C 1
ATOM 799 O O . ALA A 1 104 ? -13.525 -11.480 -8.560 1.00 92.50 104 ALA A O 1
ATOM 800 N N . ALA A 1 105 ? -11.888 -12.662 -9.547 1.00 93.75 105 ALA A N 1
ATOM 801 C CA . ALA A 1 105 ? -12.561 -13.949 -9.418 1.00 93.75 105 ALA A CA 1
ATOM 802 C C . ALA A 1 105 ? -12.666 -14.408 -7.951 1.00 93.75 105 ALA A C 1
ATOM 804 O O . ALA A 1 105 ? -13.728 -14.886 -7.571 1.00 93.75 105 ALA A O 1
ATOM 805 N N . ILE A 1 106 ? -11.630 -14.203 -7.120 1.00 90.44 106 ILE A N 1
ATOM 806 C CA . ILE A 1 106 ? -11.682 -14.461 -5.663 1.00 90.44 106 ILE A CA 1
ATOM 807 C C . ILE A 1 106 ? -12.796 -13.640 -4.999 1.00 90.44 106 ILE A C 1
ATOM 809 O O . ILE A 1 106 ? -13.528 -14.148 -4.153 1.00 90.44 106 ILE A O 1
ATOM 813 N N . CYS A 1 107 ? -12.929 -12.364 -5.364 1.00 89.31 107 CYS A N 1
ATOM 814 C CA . CYS A 1 107 ? -13.929 -11.472 -4.775 1.00 89.31 107 CYS A CA 1
ATOM 815 C C . CYS A 1 107 ? -15.357 -11.717 -5.289 1.00 89.31 107 CYS A C 1
ATOM 817 O O . CYS A 1 107 ? -16.310 -11.193 -4.711 1.00 89.31 107 CYS A O 1
ATOM 819 N N . SER A 1 108 ? -15.524 -12.475 -6.374 1.00 92.50 108 SER A N 1
ATOM 820 C CA . SER A 1 108 ? -16.825 -12.711 -6.991 1.00 92.50 108 SER A CA 1
ATOM 821 C C . SER A 1 108 ? -17.494 -13.961 -6.416 1.00 92.50 108 SER A C 1
ATOM 823 O O . SER A 1 108 ? -16.927 -15.048 -6.500 1.00 92.50 108 SER A O 1
ATOM 825 N N . PRO A 1 109 ? -18.746 -13.872 -5.932 1.00 92.06 109 PRO A N 1
ATOM 826 C CA . PRO A 1 109 ? -19.478 -15.047 -5.461 1.00 92.06 109 PRO A CA 1
ATOM 827 C C . PRO A 1 109 ? -19.851 -16.016 -6.598 1.00 92.06 109 PRO A C 1
ATOM 829 O O . PRO A 1 109 ? -20.277 -17.136 -6.332 1.00 92.06 109 PRO A O 1
ATOM 832 N N . ALA A 1 110 ? -19.721 -15.595 -7.862 1.00 95.56 110 ALA A N 1
ATOM 833 C CA . ALA A 1 110 ? -20.085 -16.399 -9.027 1.00 95.56 110 ALA A CA 1
ATOM 834 C C . ALA A 1 110 ? -19.012 -17.427 -9.426 1.00 95.56 110 ALA A C 1
ATOM 836 O O . ALA A 1 110 ? -19.310 -18.358 -10.173 1.00 95.56 110 ALA A O 1
ATOM 837 N N . PHE A 1 111 ? -17.772 -17.268 -8.958 1.00 93.56 111 PHE A N 1
ATOM 838 C CA . PHE A 1 111 ? -16.657 -18.138 -9.321 1.00 93.56 111 PHE A CA 1
ATOM 839 C C . PHE A 1 111 ? -16.128 -18.874 -8.093 1.00 93.56 111 PHE A C 1
ATOM 841 O O . PHE A 1 111 ? -15.930 -18.288 -7.034 1.00 93.56 111 PHE A O 1
ATOM 848 N N . LYS A 1 112 ? -15.845 -20.170 -8.246 1.00 93.75 112 LYS A N 1
ATOM 849 C CA . LYS A 1 112 ? -15.088 -20.939 -7.257 1.00 93.75 112 LYS A CA 1
ATOM 850 C C . LYS A 1 112 ? -13.658 -21.087 -7.753 1.00 93.75 112 LYS A C 1
ATOM 852 O O . LYS A 1 112 ? -13.412 -21.766 -8.747 1.00 93.75 112 LYS A O 1
ATOM 857 N N . VAL A 1 113 ? -12.729 -20.445 -7.062 1.00 95.12 113 VAL A N 1
ATOM 858 C CA . VAL A 1 113 ? -11.293 -20.518 -7.343 1.00 95.12 113 VAL A CA 1
ATOM 859 C C . VAL A 1 113 ? -10.585 -21.344 -6.274 1.00 95.12 113 VAL A C 1
ATOM 861 O O . VAL A 1 113 ? -11.172 -21.690 -5.251 1.00 95.12 113 VAL A O 1
ATOM 864 N N . LYS A 1 114 ? -9.331 -21.716 -6.533 1.00 94.44 114 LYS A N 1
ATOM 865 C CA . LYS A 1 114 ? -8.492 -22.371 -5.528 1.00 94.44 114 LYS A CA 1
ATOM 866 C C . LYS A 1 114 ? -8.206 -21.390 -4.390 1.00 94.44 114 LYS A C 1
ATOM 868 O O . LYS A 1 114 ? -7.902 -20.231 -4.667 1.00 94.44 114 LYS A O 1
ATOM 873 N N . ASP A 1 115 ? -8.237 -21.884 -3.156 1.00 91.19 115 ASP A N 1
ATOM 874 C CA . ASP A 1 115 ? -7.917 -21.086 -1.975 1.00 91.19 115 ASP A CA 1
ATOM 875 C C . ASP A 1 115 ? -6.519 -20.468 -2.102 1.00 91.19 115 ASP A C 1
ATOM 877 O O . ASP A 1 115 ? -5.514 -21.165 -2.290 1.00 91.19 115 ASP A O 1
ATOM 881 N N . PHE A 1 116 ? -6.480 -19.139 -2.041 1.00 91.19 116 PHE A N 1
ATOM 882 C CA . PHE A 1 116 ? -5.280 -18.326 -2.153 1.00 91.19 116 PHE A CA 1
ATOM 883 C C . PHE A 1 116 ? -5.481 -17.037 -1.356 1.00 91.19 116 PHE A C 1
ATOM 885 O O . PHE A 1 116 ? -6.476 -16.338 -1.550 1.00 91.19 116 PHE A O 1
ATOM 892 N N . THR A 1 117 ? -4.535 -16.721 -0.474 1.00 89.38 117 THR A N 1
ATOM 893 C CA . THR A 1 117 ? -4.614 -15.553 0.411 1.00 89.38 117 THR A CA 1
ATOM 894 C C . THR A 1 117 ? -3.423 -14.646 0.162 1.00 89.38 117 THR A C 1
ATOM 896 O O . THR A 1 117 ? -2.278 -15.090 0.232 1.00 89.38 117 THR A O 1
ATOM 899 N N . VAL A 1 118 ? -3.701 -13.368 -0.089 1.00 89.88 118 VAL A N 1
ATOM 900 C CA . VAL A 1 118 ? -2.693 -12.307 -0.155 1.00 89.88 118 VAL A CA 1
ATOM 901 C C . VAL A 1 118 ? -2.755 -11.513 1.141 1.00 89.88 118 VAL A C 1
ATOM 903 O O . VAL A 1 118 ? -3.834 -11.096 1.563 1.00 89.88 118 VAL A O 1
ATOM 906 N N . ILE A 1 119 ? -1.596 -11.321 1.763 1.00 91.56 119 ILE A N 1
ATOM 907 C CA . ILE A 1 119 ? -1.425 -10.464 2.932 1.00 91.56 119 ILE A CA 1
ATOM 908 C C . ILE A 1 119 ? -0.484 -9.342 2.517 1.00 91.56 119 ILE A C 1
ATOM 910 O O . ILE A 1 119 ? 0.655 -9.595 2.132 1.00 91.56 119 ILE A O 1
ATOM 914 N N . GLU A 1 120 ? -0.981 -8.119 2.593 1.00 91.75 120 GLU A N 1
ATOM 915 C CA . GLU A 1 120 ? -0.215 -6.906 2.320 1.00 91.75 120 GLU A CA 1
ATOM 916 C C . GLU A 1 120 ? 0.297 -6.296 3.632 1.00 91.75 120 GLU A C 1
ATOM 918 O O . GLU A 1 120 ? -0.028 -6.770 4.723 1.00 91.75 120 GLU A O 1
ATOM 923 N N . GLN A 1 121 ? 1.095 -5.232 3.549 1.00 90.94 121 GLN A N 1
ATOM 924 C CA . GLN A 1 121 ? 1.685 -4.574 4.719 1.00 90.94 121 GLN A CA 1
ATOM 925 C C . GLN A 1 121 ? 1.359 -3.077 4.775 1.00 90.94 121 GLN A C 1
ATOM 927 O O . GLN A 1 121 ? 1.419 -2.359 3.779 1.00 90.94 121 GLN A O 1
ATOM 932 N N . CYS A 1 122 ? 1.045 -2.577 5.972 1.00 91.25 122 CYS A N 1
ATOM 933 C CA . CYS A 1 122 ? 0.785 -1.162 6.216 1.00 91.25 122 CYS A CA 1
ATOM 934 C C . CYS A 1 122 ? 2.095 -0.354 6.238 1.00 91.25 122 CYS A C 1
ATOM 936 O O . CYS A 1 122 ? 2.856 -0.414 7.200 1.00 91.25 122 CYS A O 1
ATOM 938 N N . LEU A 1 123 ? 2.378 0.422 5.188 1.00 89.62 123 LEU A N 1
ATOM 939 C CA . LEU A 1 123 ? 3.626 1.200 5.087 1.00 89.62 123 LEU A CA 1
ATOM 940 C C . LEU A 1 123 ? 3.611 2.529 5.855 1.00 89.62 123 LEU A C 1
ATOM 942 O O . LEU A 1 123 ? 4.672 3.089 6.126 1.00 89.62 123 LEU A O 1
ATOM 946 N N . TYR A 1 124 ? 2.433 3.041 6.203 1.00 92.31 124 TYR A N 1
ATOM 947 C CA . TYR A 1 124 ? 2.279 4.313 6.905 1.00 92.31 124 TYR A CA 1
ATOM 948 C C . TYR A 1 124 ? 1.500 4.073 8.194 1.00 92.31 124 TYR A C 1
ATOM 950 O O . TYR A 1 124 ? 0.293 3.832 8.114 1.00 92.31 124 TYR A O 1
ATOM 958 N N . PRO A 1 125 ? 2.158 4.125 9.366 1.00 93.12 125 PRO A N 1
ATOM 959 C CA . PRO A 1 125 ? 1.490 3.825 10.619 1.00 93.12 125 PRO A CA 1
ATOM 960 C C . PRO A 1 125 ? 0.303 4.750 10.863 1.00 93.12 125 PRO A C 1
ATOM 962 O O . PRO A 1 125 ? 0.382 5.950 10.581 1.00 93.12 125 PRO A O 1
ATOM 965 N N . ILE A 1 126 ? -0.781 4.202 11.404 1.00 94.56 126 ILE A N 1
ATOM 966 C CA . ILE A 1 126 ? -2.006 4.944 11.700 1.00 94.56 126 ILE A CA 1
ATOM 967 C C . ILE A 1 126 ? -2.192 5.046 13.203 1.00 94.56 126 ILE A C 1
ATOM 969 O O . ILE A 1 126 ? -2.194 4.038 13.912 1.00 94.56 126 ILE A O 1
ATOM 973 N N . ILE A 1 127 ? -2.424 6.272 13.660 1.00 94.50 127 ILE A N 1
ATOM 974 C CA . ILE A 1 127 ? -2.809 6.609 15.024 1.00 94.50 127 ILE A CA 1
ATOM 975 C C . ILE A 1 127 ? -4.265 7.076 15.065 1.00 94.50 127 ILE A C 1
ATOM 977 O O . ILE A 1 127 ? -4.780 7.651 14.102 1.00 94.50 127 ILE A O 1
ATOM 981 N N . ILE A 1 128 ? -4.913 6.865 16.205 1.00 94.88 128 ILE A N 1
ATOM 982 C CA . ILE A 1 128 ? -6.190 7.488 16.547 1.00 94.88 128 ILE A CA 1
ATOM 983 C C . ILE A 1 128 ? -5.921 8.546 17.600 1.00 94.88 128 ILE A C 1
ATOM 985 O O . ILE A 1 128 ? -5.391 8.241 18.667 1.00 94.88 128 ILE A O 1
ATOM 989 N N . GLN A 1 129 ? -6.297 9.777 17.283 1.00 94.50 129 GLN A N 1
ATOM 990 C CA . GLN A 1 129 ? -6.235 10.917 18.178 1.00 94.50 129 GLN A CA 1
ATOM 991 C C . GLN A 1 129 ? -7.630 11.229 18.723 1.00 94.50 129 GLN A C 1
ATOM 993 O O . GLN A 1 129 ? -8.611 11.201 17.979 1.00 94.50 129 GLN A O 1
ATOM 998 N N . PHE A 1 130 ? -7.718 11.548 20.010 1.00 93.31 130 PHE A N 1
ATOM 999 C CA . PHE A 1 130 ? -8.968 11.886 20.684 1.00 93.31 130 PHE A CA 1
ATOM 1000 C C . PHE A 1 130 ? -8.753 12.800 21.885 1.00 93.31 130 PHE A C 1
ATOM 1002 O O . PHE A 1 130 ? -7.657 12.848 22.438 1.00 93.31 130 PHE A O 1
ATOM 1009 N N . ASP A 1 131 ? -9.801 13.504 22.303 1.00 91.38 131 ASP A N 1
ATOM 1010 C CA . ASP A 1 131 ? -9.734 14.419 23.443 1.00 91.38 131 ASP A CA 1
ATOM 1011 C C . ASP A 1 131 ? -9.534 13.665 24.767 1.00 91.38 131 ASP A C 1
ATOM 1013 O O . ASP A 1 131 ? -10.053 12.560 24.967 1.00 91.38 131 ASP A O 1
ATOM 1017 N N . GLN A 1 132 ? -8.773 14.267 25.683 1.00 87.62 132 GLN A N 1
ATOM 1018 C CA . GLN A 1 132 ? -8.604 13.749 27.036 1.00 87.62 132 GLN A CA 1
ATOM 1019 C C . GLN A 1 132 ? -9.845 14.055 27.895 1.00 87.62 132 GLN A C 1
ATOM 1021 O O . GLN A 1 132 ? -10.196 15.211 28.115 1.00 87.62 132 GLN A O 1
ATOM 1026 N N . GLU A 1 133 ? -10.462 13.007 28.436 1.00 84.94 133 GLU A N 1
ATOM 1027 C CA . GLU A 1 133 ? -11.540 13.057 29.437 1.00 84.94 133 GLU A CA 1
ATOM 1028 C C . GLU A 1 133 ? -11.179 12.220 30.675 1.00 84.94 133 GLU A C 1
ATOM 1030 O O . GLU A 1 133 ? -10.258 11.397 30.630 1.00 84.94 133 GLU A O 1
ATOM 1035 N N . GLU A 1 134 ? -11.936 12.375 31.766 1.00 80.25 134 GLU A N 1
ATOM 1036 C CA . GLU A 1 134 ? -11.818 11.515 32.948 1.00 80.25 134 GLU A CA 1
ATOM 1037 C C . GLU A 1 134 ? -11.894 10.029 32.554 1.00 80.25 134 GLU A C 1
ATOM 1039 O O . GLU A 1 134 ? -12.809 9.589 31.858 1.00 80.25 134 GLU A O 1
ATOM 1044 N N . GLY A 1 135 ? -10.882 9.256 32.957 1.00 76.38 135 GLY A N 1
ATOM 1045 C CA . GLY A 1 135 ? -10.764 7.840 32.602 1.00 76.38 135 GLY A CA 1
ATOM 1046 C C . GLY A 1 135 ? -10.178 7.556 31.213 1.00 76.38 135 GLY A C 1
ATOM 1047 O O . GLY A 1 135 ? -10.013 6.391 30.868 1.00 76.38 135 GLY A O 1
ATOM 1048 N N . SER A 1 136 ? -9.794 8.563 30.419 1.00 78.56 136 SER A N 1
ATOM 1049 C CA . SER A 1 136 ? -9.190 8.330 29.090 1.00 78.56 136 SER A CA 1
ATOM 1050 C C . SER A 1 136 ? -7.826 7.635 29.151 1.00 78.56 136 SER A C 1
ATOM 1052 O O . SER A 1 136 ? -7.478 6.889 28.238 1.00 78.56 136 SER A O 1
ATOM 1054 N N . GLU A 1 137 ? -7.086 7.801 30.250 1.00 73.88 137 GLU A N 1
ATOM 1055 C CA . GLU A 1 137 ? -5.850 7.052 30.524 1.00 73.88 137 GLU A CA 1
ATOM 1056 C C . GLU A 1 137 ? -6.109 5.564 30.801 1.00 73.88 137 GLU A C 1
ATOM 1058 O O . GLU A 1 137 ? -5.223 4.738 30.609 1.00 73.88 137 GLU A O 1
ATOM 1063 N N . GLN A 1 138 ? -7.340 5.202 31.182 1.00 74.62 138 GLN A N 1
ATOM 1064 C CA . GLN A 1 138 ? -7.779 3.816 31.367 1.00 74.62 138 GLN A CA 1
ATOM 1065 C C . GLN A 1 138 ? -8.254 3.178 30.055 1.00 74.62 138 GLN A C 1
ATOM 1067 O O . GLN A 1 138 ? -8.962 2.170 30.089 1.00 74.62 138 GLN A O 1
ATOM 1072 N N . CYS A 1 139 ? -7.907 3.761 28.900 1.00 69.69 139 CYS A N 1
ATOM 1073 C CA . CYS A 1 139 ? -8.137 3.140 27.602 1.00 69.69 139 CYS A CA 1
ATOM 1074 C C . CYS A 1 139 ? -7.570 1.717 27.626 1.00 69.69 139 CYS A C 1
ATOM 1076 O O . CYS A 1 139 ? -6.355 1.519 27.588 1.00 69.69 139 CYS A O 1
ATOM 1078 N N . MET A 1 140 ? -8.452 0.720 27.696 1.00 67.56 140 MET A N 1
ATOM 1079 C CA . MET A 1 140 ? -8.027 -0.671 27.720 1.00 67.56 140 MET A CA 1
ATOM 1080 C C . MET A 1 140 ? -7.580 -1.026 26.308 1.00 67.56 140 MET A C 1
ATOM 1082 O O . MET A 1 140 ? -8.378 -1.027 25.363 1.00 67.56 140 MET A O 1
ATOM 1086 N N . GLN A 1 141 ? -6.288 -1.296 26.171 1.00 67.25 141 GLN A N 1
ATOM 1087 C CA . GLN A 1 141 ? -5.739 -1.909 24.976 1.00 67.25 141 GLN A CA 1
ATOM 1088 C C . GLN A 1 141 ? -6.197 -3.364 24.993 1.00 67.25 141 GLN A C 1
ATOM 1090 O O . GLN A 1 141 ? -6.049 -4.059 25.998 1.00 67.25 141 GLN A O 1
ATOM 1095 N N . THR A 1 142 ? -6.848 -3.805 23.919 1.00 60.00 142 THR A N 1
ATOM 1096 C CA . THR A 1 142 ? -7.063 -5.242 23.740 1.00 60.00 142 THR A CA 1
ATOM 1097 C C . THR A 1 142 ? -5.710 -5.901 23.478 1.00 60.00 142 THR A C 1
ATOM 1099 O O . THR A 1 142 ? -4.789 -5.225 23.022 1.00 60.00 142 THR A O 1
ATOM 1102 N N . GLU A 1 143 ? -5.583 -7.206 23.729 1.00 59.16 143 GLU A N 1
ATOM 1103 C CA . GLU A 1 143 ? -4.347 -7.968 23.454 1.00 59.16 143 GLU A CA 1
ATOM 1104 C C . GLU A 1 143 ? -3.843 -7.799 22.006 1.00 59.16 143 GLU A C 1
ATOM 1106 O O . GLU A 1 143 ? -2.677 -8.028 21.717 1.00 59.16 143 GLU A O 1
ATOM 1111 N N . GLU A 1 144 ? -4.712 -7.359 21.090 1.00 61.66 144 GLU A N 1
ATOM 1112 C CA . GLU A 1 144 ? -4.397 -7.134 19.683 1.00 61.66 144 GLU A CA 1
ATOM 1113 C C . GLU A 1 144 ? -3.660 -5.811 19.399 1.00 61.66 144 GLU A C 1
ATOM 1115 O O . GLU A 1 144 ? -3.237 -5.613 18.257 1.00 61.66 144 GLU A O 1
ATOM 1120 N N . ILE A 1 145 ? -3.533 -4.886 20.363 1.00 70.19 145 ILE A N 1
ATOM 1121 C CA . ILE A 1 145 ? -2.927 -3.557 20.159 1.00 70.19 145 ILE A CA 1
ATOM 1122 C C . ILE A 1 145 ? -1.683 -3.372 21.028 1.00 70.19 145 ILE A C 1
ATOM 1124 O O . ILE A 1 145 ? -1.783 -3.071 22.209 1.00 70.19 145 ILE A O 1
ATOM 1128 N N . ASP A 1 146 ? -0.512 -3.418 20.390 1.00 64.75 146 ASP A N 1
ATOM 1129 C CA . ASP A 1 146 ? 0.793 -3.127 21.015 1.00 64.75 146 ASP A CA 1
ATOM 1130 C C . ASP A 1 146 ? 1.135 -1.623 21.084 1.00 64.75 146 ASP A C 1
ATOM 1132 O O . ASP A 1 146 ? 2.262 -1.239 21.395 1.00 64.75 146 ASP A O 1
ATOM 1136 N N . GLY A 1 147 ? 0.203 -0.748 20.698 1.00 68.62 147 GLY A N 1
ATOM 1137 C CA . GLY A 1 147 ? 0.455 0.683 20.553 1.00 68.62 147 GLY A CA 1
ATOM 1138 C C . GLY A 1 147 ? 0.504 1.413 21.891 1.00 68.62 147 GLY A C 1
ATOM 1139 O O . GLY A 1 147 ? -0.452 1.382 22.660 1.00 68.62 147 GLY A O 1
ATOM 1140 N N . THR A 1 148 ? 1.576 2.157 22.155 1.00 72.88 148 THR A N 1
ATOM 1141 C CA . THR A 1 148 ? 1.683 2.985 23.365 1.00 72.88 148 THR A CA 1
ATOM 1142 C C . THR A 1 148 ? 0.696 4.154 23.316 1.00 72.88 148 THR A C 1
ATOM 1144 O O . THR A 1 148 ? 0.656 4.912 22.345 1.00 72.88 148 THR A O 1
ATOM 1147 N N . LEU A 1 149 ? -0.084 4.330 24.385 1.00 82.38 149 LEU A N 1
ATOM 1148 C CA . LEU A 1 149 ? -0.915 5.515 24.575 1.00 82.38 149 LEU A CA 1
ATOM 1149 C C . LEU A 1 149 ? -0.008 6.712 24.899 1.00 82.38 149 LEU A C 1
ATOM 1151 O O . LEU A 1 149 ? 0.778 6.667 25.842 1.00 82.38 149 LEU A O 1
ATOM 1155 N N . THR A 1 150 ? -0.099 7.774 24.106 1.00 84.38 150 THR A N 1
ATOM 1156 C CA . THR A 1 150 ? 0.726 8.982 24.250 1.00 84.38 150 THR A CA 1
ATOM 1157 C C . THR A 1 150 ? -0.152 10.221 24.362 1.00 84.38 150 THR A C 1
ATOM 1159 O O . THR A 1 150 ? -1.255 10.257 23.819 1.00 84.38 150 THR A O 1
ATOM 1162 N N . THR A 1 151 ? 0.333 11.254 25.048 1.00 83.25 151 THR A N 1
ATOM 1163 C CA . THR A 1 151 ? -0.392 12.522 25.207 1.00 83.25 151 THR A CA 1
ATOM 1164 C C . THR A 1 151 ? 0.296 13.616 24.400 1.00 83.25 151 THR A C 1
ATOM 1166 O O . THR A 1 151 ? 1.497 13.843 24.539 1.00 83.25 151 THR A O 1
ATOM 1169 N N . GLN A 1 152 ? -0.469 14.308 23.559 1.00 80.88 152 GLN A N 1
ATOM 1170 C CA . GLN A 1 152 ? -0.032 15.440 22.745 1.00 80.88 152 GLN A CA 1
ATOM 1171 C C . GLN A 1 152 ? -0.910 16.658 23.056 1.00 80.88 152 GLN A C 1
ATOM 1173 O O . GLN A 1 152 ? -1.977 16.863 22.475 1.00 80.88 152 GLN A O 1
ATOM 1178 N N . GLY A 1 153 ? -0.465 17.487 24.003 1.00 83.31 153 GLY A N 1
ATOM 1179 C CA . GLY A 1 153 ? -1.240 18.640 24.460 1.00 83.31 153 GLY A CA 1
ATOM 1180 C C . GLY A 1 153 ? -2.530 18.205 25.161 1.00 83.31 153 GLY A C 1
ATOM 1181 O O . GLY A 1 153 ? -2.464 17.535 26.184 1.00 83.31 153 GLY A O 1
ATOM 1182 N N . LYS A 1 154 ? -3.690 18.597 24.618 1.00 84.19 154 LYS A N 1
ATOM 1183 C CA . LYS A 1 154 ? -5.021 18.222 25.146 1.00 84.19 154 LYS A CA 1
ATOM 1184 C C . LYS A 1 154 ? -5.539 16.878 24.622 1.00 84.19 154 LYS A C 1
ATOM 1186 O O . LYS A 1 154 ? -6.588 16.416 25.064 1.00 84.19 154 LYS A O 1
ATOM 1191 N N . ASN A 1 155 ? -4.821 16.277 23.676 1.00 89.25 155 ASN A N 1
ATOM 1192 C CA . ASN A 1 155 ? -5.271 15.090 22.968 1.00 89.25 155 ASN A CA 1
ATOM 1193 C C . ASN A 1 155 ? -4.440 13.884 23.390 1.00 89.25 155 ASN A C 1
ATOM 1195 O O . ASN A 1 155 ? -3.238 13.987 23.636 1.00 89.25 155 ASN A O 1
ATOM 1199 N N . MET A 1 156 ? -5.072 12.723 23.408 1.00 90.88 156 MET A N 1
ATOM 1200 C CA . MET A 1 156 ? -4.417 11.432 23.524 1.00 90.88 156 MET A CA 1
ATOM 1201 C C . MET A 1 156 ? -4.327 10.781 22.146 1.00 90.88 156 MET A C 1
ATOM 1203 O O . MET A 1 156 ? -5.197 10.973 21.298 1.00 90.88 156 MET A O 1
ATOM 1207 N N . CYS A 1 157 ? -3.258 10.030 21.917 1.00 92.06 157 CYS A N 1
ATOM 1208 C CA . CYS A 1 157 ? -2.972 9.337 20.671 1.00 92.06 157 CYS A CA 1
ATOM 1209 C C . CYS A 1 157 ? -2.635 7.876 20.963 1.00 92.06 157 CYS A C 1
ATOM 1211 O O . CYS A 1 157 ? -1.817 7.591 21.838 1.00 92.06 157 CYS A O 1
ATOM 1213 N N . ILE A 1 158 ? -3.216 6.960 20.196 1.00 92.00 158 ILE A N 1
ATOM 1214 C CA . ILE A 1 158 ? -2.880 5.535 20.238 1.00 92.00 158 ILE A CA 1
ATOM 1215 C C . ILE A 1 158 ? -2.546 5.038 18.837 1.00 92.00 158 ILE A C 1
ATOM 1217 O O . ILE A 1 158 ? -3.309 5.264 17.897 1.00 92.00 158 ILE A O 1
ATOM 1221 N N . GLU A 1 159 ? -1.406 4.367 18.687 1.00 92.31 159 GLU A N 1
ATOM 1222 C CA . GLU A 1 159 ? -1.056 3.703 17.433 1.00 92.31 159 GLU A CA 1
ATOM 1223 C C . GLU A 1 159 ? -1.890 2.436 17.265 1.00 92.31 159 GLU A C 1
ATOM 1225 O O . GLU A 1 159 ? -1.848 1.525 18.088 1.00 92.31 159 GLU A O 1
ATOM 1230 N N . VAL A 1 160 ? -2.677 2.391 16.193 1.00 93.38 160 VAL A N 1
ATOM 1231 C CA . VAL A 1 160 ? -3.558 1.259 15.909 1.00 93.38 160 VAL A CA 1
ATOM 1232 C C . VAL A 1 160 ? -2.947 0.350 14.862 1.00 93.38 160 VAL A C 1
ATOM 1234 O O . VAL A 1 160 ? -2.901 -0.848 15.090 1.00 93.38 160 VAL A O 1
ATOM 1237 N N . PHE A 1 161 ? -2.397 0.875 13.771 1.00 93.38 161 PHE A N 1
ATOM 1238 C CA . PHE A 1 161 ? -1.754 0.060 12.738 1.00 93.38 161 PHE A CA 1
ATOM 1239 C C . PHE A 1 161 ? -0.283 0.464 12.619 1.00 93.38 161 PHE A C 1
ATOM 1241 O O . PHE A 1 161 ? -0.024 1.515 12.041 1.00 93.38 161 PHE A O 1
ATOM 1248 N N . PRO A 1 162 ? 0.666 -0.311 13.179 1.00 92.69 162 PRO A N 1
ATOM 1249 C CA . PRO A 1 162 ? 2.091 0.005 13.108 1.00 92.69 162 PRO A CA 1
ATOM 1250 C C . PRO A 1 162 ? 2.670 -0.207 11.703 1.00 92.69 162 PRO A C 1
ATOM 1252 O O . PRO A 1 162 ? 2.040 -0.787 10.815 1.00 92.69 162 PRO A O 1
ATOM 1255 N N . PHE A 1 163 ? 3.915 0.233 11.516 1.00 91.94 163 PHE A N 1
ATOM 1256 C CA . PHE A 1 163 ? 4.670 0.001 10.284 1.00 91.94 163 PHE A CA 1
ATOM 1257 C C . PHE A 1 163 ? 4.804 -1.504 10.004 1.00 91.94 163 PHE A C 1
ATOM 1259 O O . PHE A 1 163 ? 5.145 -2.281 10.894 1.00 91.94 163 PHE A O 1
ATOM 1266 N N . LEU A 1 164 ? 4.550 -1.899 8.758 1.00 91.75 164 LEU A N 1
ATOM 1267 C CA . LEU A 1 164 ? 4.502 -3.277 8.257 1.00 91.75 164 LEU A CA 1
ATOM 1268 C C . LEU A 1 164 ? 3.435 -4.171 8.896 1.00 91.75 164 LEU A C 1
ATOM 1270 O O . LEU A 1 164 ? 3.501 -5.394 8.767 1.00 91.75 164 LEU A O 1
ATOM 1274 N N . HIS A 1 165 ? 2.426 -3.590 9.552 1.00 92.50 165 HIS A N 1
ATOM 1275 C CA . HIS A 1 165 ? 1.322 -4.383 10.076 1.00 92.50 165 HIS A CA 1
ATOM 1276 C C . 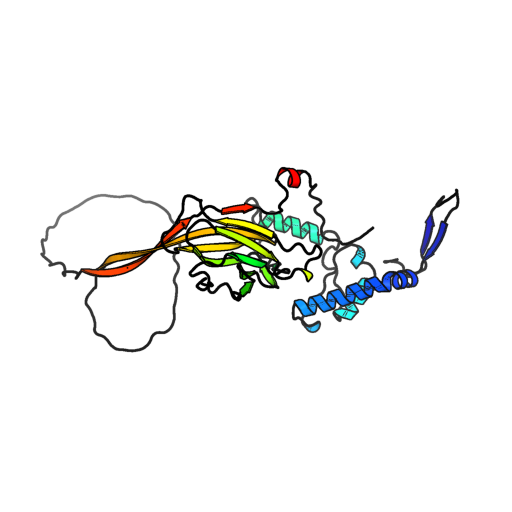HIS A 1 165 ? 0.590 -5.120 8.935 1.00 92.50 165 HIS A C 1
ATOM 1278 O O . HIS A 1 165 ? 0.256 -4.470 7.940 1.00 92.50 165 HIS A O 1
ATOM 1284 N N . PRO A 1 166 ? 0.323 -6.435 9.056 1.00 93.31 166 PRO A N 1
ATOM 1285 C CA . PRO A 1 166 ? -0.394 -7.207 8.043 1.00 93.31 166 PRO A CA 1
ATOM 1286 C C . PRO A 1 166 ? -1.795 -6.659 7.757 1.00 93.31 166 PRO A C 1
ATOM 1288 O O . PRO A 1 166 ? -2.525 -6.309 8.683 1.00 93.31 166 PRO A O 1
ATOM 1291 N N . ILE A 1 167 ? -2.192 -6.622 6.485 1.00 92.44 167 ILE A N 1
ATOM 1292 C CA . ILE A 1 167 ? -3.528 -6.208 6.041 1.00 92.44 167 ILE A CA 1
ATOM 1293 C C . ILE A 1 167 ? -4.100 -7.266 5.074 1.00 92.44 167 ILE A C 1
ATOM 1295 O O . ILE A 1 167 ? -3.341 -7.851 4.299 1.00 92.44 167 ILE A O 1
ATOM 1299 N N . PRO A 1 168 ? -5.420 -7.531 5.082 1.00 92.69 168 PRO A N 1
ATOM 1300 C CA . PRO A 1 168 ? -6.448 -6.904 5.915 1.00 92.69 168 PRO A CA 1
ATOM 1301 C C . PRO A 1 168 ? -6.352 -7.305 7.393 1.00 92.69 168 PRO A C 1
ATOM 1303 O O . PRO A 1 168 ? -6.048 -8.449 7.717 1.00 92.69 168 PRO A O 1
ATOM 1306 N N . SER A 1 169 ? -6.692 -6.387 8.295 1.00 93.38 169 SER A N 1
ATOM 1307 C CA . SER A 1 169 ? -6.715 -6.661 9.736 1.00 93.38 169 SER A CA 1
ATOM 1308 C C . SER A 1 169 ? -7.719 -5.777 10.472 1.00 93.38 169 SER A C 1
ATOM 1310 O O . SER A 1 169 ? -8.215 -4.775 9.952 1.00 93.38 169 SER A O 1
ATOM 1312 N N . SER A 1 170 ? -8.095 -6.186 11.682 1.00 93.19 170 SER A N 1
ATOM 1313 C CA . SER A 1 170 ? -8.940 -5.404 12.587 1.00 93.19 170 SER A CA 1
ATOM 1314 C C . SER A 1 170 ? -8.249 -5.277 13.932 1.00 93.19 170 SER A C 1
ATOM 1316 O O . SER A 1 170 ? -7.578 -6.210 14.351 1.00 93.19 170 SER A O 1
ATOM 1318 N N . ARG A 1 171 ? -8.433 -4.136 14.593 1.00 92.25 171 ARG A N 1
ATOM 1319 C CA . ARG A 1 171 ? -7.907 -3.853 15.928 1.00 92.25 171 ARG A CA 1
ATOM 1320 C C . ARG A 1 171 ? -8.949 -3.115 16.750 1.00 92.25 171 ARG A C 1
ATOM 1322 O O . ARG A 1 171 ? -9.751 -2.356 16.201 1.00 92.25 171 ARG A O 1
ATOM 1329 N N . GLN A 1 172 ? -8.974 -3.371 18.053 1.00 92.12 172 GLN A N 1
ATOM 1330 C CA . GLN A 1 172 ? -10.037 -2.892 18.933 1.00 92.12 172 GLN A CA 1
ATOM 1331 C C . GLN A 1 172 ? -9.488 -2.103 20.121 1.00 92.12 172 GLN A C 1
ATOM 1333 O O . GLN A 1 172 ? -8.596 -2.575 20.819 1.00 92.12 172 GLN A O 1
ATOM 1338 N N . ILE A 1 173 ? -10.059 -0.931 20.390 1.00 92.12 173 ILE A N 1
ATOM 1339 C CA . ILE A 1 173 ? -9.796 -0.157 21.615 1.00 92.12 173 ILE A CA 1
ATOM 1340 C C . ILE A 1 173 ? -11.080 -0.008 22.417 1.00 92.12 173 ILE A C 1
ATOM 1342 O O . ILE A 1 173 ? -12.176 -0.023 21.852 1.00 92.12 173 ILE A O 1
ATOM 1346 N N . VAL A 1 174 ? -10.954 0.170 23.729 1.00 91.62 174 VAL A N 1
ATOM 1347 C CA . VAL A 1 174 ? -12.074 0.560 24.588 1.00 91.62 174 VAL A CA 1
ATOM 1348 C C . VAL A 1 174 ? -11.762 1.907 25.222 1.00 91.62 174 VAL A C 1
ATOM 1350 O O . VAL A 1 174 ? -10.779 2.037 25.944 1.00 91.62 174 VAL A O 1
ATOM 1353 N N . LEU A 1 175 ? -12.614 2.897 24.968 1.00 92.00 175 LEU A N 1
ATOM 1354 C CA . LEU A 1 175 ? -12.511 4.248 25.515 1.00 92.00 175 LEU A CA 1
ATOM 1355 C C . LEU A 1 175 ? -13.592 4.480 26.567 1.00 92.00 175 LEU A C 1
ATOM 1357 O O . LEU A 1 175 ? -14.701 3.969 26.438 1.00 92.00 175 LEU A O 1
ATOM 1361 N N . LEU A 1 176 ? -13.286 5.270 27.591 1.00 91.25 176 LEU A N 1
ATOM 1362 C CA . LEU A 1 176 ? -14.267 5.736 28.568 1.00 91.25 176 LEU A CA 1
ATOM 1363 C C . LEU A 1 176 ? -14.782 7.119 28.154 1.00 91.25 176 LEU A C 1
ATOM 1365 O O . LEU A 1 176 ? -13.974 8.021 27.934 1.00 91.25 176 LEU A O 1
ATOM 1369 N N . ARG A 1 177 ? -16.101 7.282 27.996 1.00 92.25 177 ARG A N 1
ATOM 1370 C CA . ARG A 1 177 ? -16.714 8.525 27.486 1.00 92.25 177 ARG A CA 1
ATOM 1371 C C . ARG A 1 177 ? -18.021 8.877 28.180 1.00 92.25 177 ARG A C 1
ATOM 1373 O O . ARG A 1 177 ? -18.789 7.984 28.537 1.00 92.25 177 ARG A O 1
ATOM 1380 N N . HIS A 1 178 ? -18.289 10.177 28.295 1.00 91.00 178 HIS A N 1
ATOM 1381 C CA . HIS A 1 178 ? -19.533 10.719 28.860 1.00 91.00 178 HIS A CA 1
ATOM 1382 C C . HIS A 1 178 ? -20.656 10.909 27.841 1.00 91.00 178 HIS A C 1
ATOM 1384 O O . HIS A 1 178 ? -21.769 11.253 28.214 1.00 91.00 178 HIS A O 1
ATOM 1390 N N . GLY A 1 179 ? -20.407 10.695 26.556 1.00 91.06 179 GLY A N 1
ATOM 1391 C CA . GLY A 1 179 ? -21.430 10.873 25.538 1.00 91.06 179 GLY A CA 1
ATOM 1392 C C . GLY A 1 179 ? -20.832 10.842 24.152 1.00 91.06 179 GLY A C 1
ATOM 1393 O O . GLY A 1 179 ? -19.849 10.136 23.925 1.00 91.06 179 GLY A O 1
ATOM 1394 N N . VAL A 1 180 ? -21.417 11.618 23.242 1.00 94.25 180 VAL A N 1
ATOM 1395 C CA . VAL A 1 180 ? -20.870 11.791 21.897 1.00 94.25 180 VAL A CA 1
ATOM 1396 C C . VAL A 1 180 ? -19.472 12.398 21.931 1.00 94.25 180 VAL A C 1
ATOM 1398 O O . VAL A 1 180 ? -19.207 13.360 22.647 1.00 94.25 180 VAL A O 1
ATOM 1401 N N . PHE A 1 181 ? -18.580 11.846 21.120 1.00 93.94 181 PHE A N 1
ATOM 1402 C CA . PHE A 1 181 ? -17.196 12.290 21.031 1.00 93.94 181 PHE A CA 1
ATOM 1403 C C . PHE A 1 181 ? -16.678 12.148 19.606 1.00 93.94 181 PHE A C 1
ATOM 1405 O O . PHE A 1 181 ? -17.279 11.478 18.763 1.00 93.94 181 PHE A O 1
ATOM 1412 N N . THR A 1 182 ? -15.548 12.796 19.343 1.00 94.44 182 THR A N 1
ATOM 1413 C CA . THR A 1 182 ? -14.903 12.783 18.033 1.00 94.44 182 THR A CA 1
ATOM 1414 C C . THR A 1 182 ? -13.519 12.152 18.128 1.00 94.44 182 THR A C 1
ATOM 1416 O O . THR A 1 182 ? -12.789 12.345 19.098 1.00 94.44 182 THR A O 1
ATOM 1419 N N . LEU A 1 183 ? -13.175 11.380 17.105 1.00 94.88 183 LEU A N 1
ATOM 1420 C CA . LEU A 1 183 ? -11.876 10.763 16.891 1.00 94.88 183 LEU A CA 1
ATOM 1421 C C . LEU A 1 183 ? -11.302 11.273 15.575 1.00 94.88 183 LEU A C 1
ATOM 1423 O O . LEU A 1 183 ? -12.037 11.472 14.610 1.00 94.88 183 LEU A O 1
ATOM 1427 N N . GLU A 1 184 ? -9.988 11.402 15.493 1.00 95.50 184 GLU A N 1
ATOM 1428 C CA . GLU A 1 184 ? -9.289 11.688 14.246 1.00 95.50 184 GLU A CA 1
ATOM 1429 C C . GLU A 1 184 ? -8.304 10.559 13.949 1.00 95.50 184 GLU A C 1
ATOM 1431 O O . GLU A 1 184 ? -7.396 10.289 14.734 1.00 95.50 184 GLU A O 1
ATOM 1436 N N . ALA A 1 185 ? -8.478 9.886 12.812 1.00 95.56 185 ALA A N 1
ATOM 1437 C CA . ALA A 1 185 ? -7.491 8.949 12.300 1.00 95.56 185 ALA A CA 1
ATOM 1438 C C . ALA A 1 185 ? -6.418 9.719 11.532 1.00 95.56 185 ALA A C 1
ATOM 1440 O O . ALA A 1 185 ? -6.730 10.524 10.645 1.00 95.56 185 ALA A O 1
ATOM 1441 N N . ARG A 1 186 ? -5.151 9.467 11.865 1.00 94.75 186 ARG A N 1
ATOM 1442 C CA . ARG A 1 186 ? -4.008 10.176 11.288 1.00 94.75 186 ARG A CA 1
ATOM 1443 C C . ARG A 1 186 ? -2.874 9.223 10.965 1.00 94.75 186 ARG A C 1
ATOM 1445 O O . ARG A 1 186 ? -2.698 8.215 11.640 1.00 94.75 186 ARG A O 1
ATOM 1452 N N . TYR A 1 187 ? -2.052 9.582 9.994 1.00 94.75 187 TYR A N 1
ATOM 1453 C CA . TYR A 1 187 ? -0.735 8.979 9.846 1.00 94.75 187 TYR A CA 1
ATOM 1454 C C . TYR A 1 187 ? 0.197 9.475 10.957 1.00 94.75 187 TYR A C 1
ATOM 1456 O O . TYR A 1 187 ? 0.225 10.669 11.263 1.00 94.75 187 TYR A O 1
ATOM 1464 N N . ALA A 1 188 ? 0.975 8.565 11.543 1.00 92.44 188 ALA A N 1
ATOM 1465 C CA . ALA A 1 188 ? 1.815 8.848 12.706 1.00 92.44 188 ALA A CA 1
ATOM 1466 C C . ALA A 1 188 ? 2.949 9.842 12.409 1.00 92.44 188 ALA A C 1
ATOM 1468 O O . ALA A 1 188 ? 3.302 10.656 13.260 1.00 92.44 188 ALA A O 1
ATOM 1469 N N . ASN A 1 189 ? 3.527 9.783 11.204 1.00 90.69 189 ASN A N 1
ATOM 1470 C CA . ASN A 1 189 ? 4.705 10.567 10.841 1.00 90.69 189 ASN A CA 1
ATOM 1471 C C . ASN A 1 189 ? 4.467 11.403 9.576 1.00 90.69 189 ASN A C 1
ATOM 1473 O O . ASN A 1 189 ? 4.439 10.874 8.463 1.00 90.69 189 ASN A O 1
ATOM 1477 N N . LYS A 1 190 ? 4.381 12.726 9.752 1.00 90.31 190 LYS A N 1
ATOM 1478 C CA . LYS A 1 190 ? 4.199 13.705 8.672 1.00 90.31 190 LYS A CA 1
ATOM 1479 C C . LYS A 1 190 ? 5.307 13.661 7.620 1.00 90.31 190 LYS A C 1
ATOM 1481 O O . LYS A 1 190 ? 5.006 13.720 6.430 1.00 90.31 190 LYS A O 1
ATOM 1486 N N . ASP A 1 191 ? 6.559 13.539 8.048 1.00 90.31 191 ASP A N 1
ATOM 1487 C CA . ASP A 1 191 ? 7.728 13.643 7.166 1.00 90.31 191 ASP A CA 1
ATOM 1488 C C . ASP A 1 191 ? 7.896 12.404 6.279 1.00 90.31 191 ASP A C 1
ATOM 1490 O O . ASP A 1 191 ? 8.557 12.449 5.244 1.00 90.31 191 ASP A O 1
ATOM 1494 N N . SER A 1 192 ? 7.256 11.294 6.658 1.00 86.62 192 SER A N 1
ATOM 1495 C CA . SER A 1 192 ? 7.229 10.070 5.854 1.00 86.62 192 SER A CA 1
ATOM 1496 C C . SER A 1 192 ? 6.259 10.134 4.665 1.00 86.62 192 SER A C 1
ATOM 1498 O O . SER A 1 192 ? 6.329 9.288 3.771 1.00 86.62 192 SER A O 1
ATOM 1500 N N . LEU A 1 193 ? 5.361 11.127 4.633 1.00 85.00 193 LEU A N 1
ATOM 1501 C CA . LEU A 1 193 ? 4.304 11.228 3.631 1.00 85.00 193 LEU A CA 1
ATOM 1502 C C . LEU A 1 193 ? 4.710 12.134 2.462 1.00 85.00 193 LEU A C 1
ATOM 1504 O O . LEU A 1 193 ? 5.107 13.278 2.690 1.00 85.00 193 LEU A O 1
ATOM 1508 N N . PRO A 1 194 ? 4.487 11.712 1.203 1.00 82.00 194 PRO A N 1
ATOM 1509 C CA . PRO A 1 194 ? 4.818 12.526 0.031 1.00 82.00 194 PRO A CA 1
ATOM 1510 C C . PRO A 1 194 ? 4.137 13.903 -0.006 1.00 82.00 194 PRO A C 1
ATOM 1512 O O . PRO A 1 194 ? 4.731 14.872 -0.469 1.00 82.00 194 PRO A O 1
ATOM 1515 N N . ASN A 1 195 ? 2.893 13.998 0.472 1.00 82.19 195 ASN A N 1
ATOM 1516 C CA . ASN A 1 195 ? 2.101 15.235 0.482 1.00 82.19 195 ASN A CA 1
ATOM 1517 C C . ASN A 1 195 ? 2.019 15.892 1.870 1.00 82.19 195 ASN A C 1
ATOM 1519 O O . ASN A 1 195 ? 1.327 16.897 2.021 1.00 82.19 195 ASN A O 1
ATOM 1523 N N . GLN A 1 196 ? 2.681 15.310 2.880 1.00 85.50 196 GLN A N 1
ATOM 1524 C CA . GLN A 1 196 ? 2.656 15.747 4.281 1.00 85.50 196 GLN A CA 1
ATOM 1525 C C . GLN A 1 196 ? 1.255 15.868 4.912 1.00 85.50 196 GLN A C 1
ATOM 1527 O O . GLN A 1 196 ? 1.100 16.471 5.979 1.00 85.50 196 GLN A O 1
ATOM 1532 N N . ASN A 1 197 ? 0.225 15.311 4.273 1.00 87.12 197 ASN A N 1
ATOM 1533 C CA . ASN A 1 197 ? -1.136 15.372 4.768 1.00 87.12 197 ASN A CA 1
ATOM 1534 C C . ASN A 1 197 ? -1.404 14.188 5.692 1.00 87.12 197 ASN A C 1
ATOM 1536 O O . ASN A 1 197 ? -1.574 13.056 5.249 1.00 87.12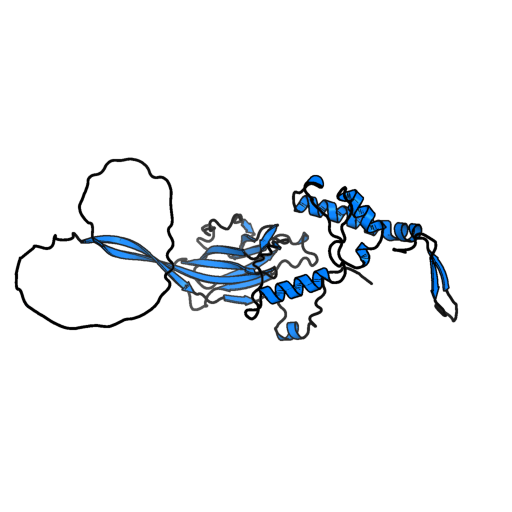 197 ASN A O 1
ATOM 1540 N N . ILE A 1 198 ? -1.427 14.473 6.987 1.00 91.56 198 ILE A N 1
ATOM 1541 C CA . ILE A 1 198 ? -1.521 13.451 8.027 1.00 91.56 198 ILE A CA 1
ATOM 1542 C C . ILE A 1 198 ? -2.948 13.036 8.362 1.00 91.56 198 ILE A C 1
ATOM 1544 O O . ILE A 1 198 ? -3.104 12.012 9.010 1.00 91.56 198 ILE A O 1
ATOM 1548 N N . VAL A 1 199 ? -3.977 13.791 7.972 1.00 92.25 199 VAL A N 1
ATOM 1549 C CA . VAL A 1 199 ? -5.360 13.485 8.367 1.00 92.25 199 VAL A CA 1
ATOM 1550 C C . VAL A 1 199 ? -5.964 12.478 7.393 1.00 92.25 199 VAL A C 1
ATOM 1552 O O . VAL A 1 199 ? -6.008 12.718 6.190 1.00 92.25 199 VAL A O 1
ATOM 1555 N N . ILE A 1 200 ? -6.453 11.356 7.918 1.00 92.69 200 ILE A N 1
ATOM 1556 C CA . ILE A 1 200 ? -7.149 10.324 7.137 1.00 92.69 200 ILE A CA 1
ATOM 1557 C C . ILE A 1 200 ? -8.653 10.602 7.161 1.00 92.69 200 ILE A C 1
ATOM 1559 O O . ILE A 1 200 ? -9.318 10.605 6.124 1.00 92.69 200 ILE A O 1
ATOM 1563 N N . GLY A 1 201 ? -9.188 10.877 8.349 1.00 92.44 201 GLY A N 1
ATOM 1564 C CA . GLY A 1 201 ? -10.586 11.234 8.531 1.00 92.44 201 GLY A CA 1
ATOM 1565 C C . GLY A 1 201 ? -10.958 11.436 9.991 1.00 92.44 201 GLY A C 1
ATOM 1566 O O . GLY A 1 201 ? -10.258 10.995 10.903 1.00 92.44 201 GLY A O 1
ATOM 1567 N N . THR A 1 202 ? -12.086 12.095 10.188 1.00 94.75 202 THR A N 1
ATOM 1568 C CA . THR A 1 202 ? -12.691 12.391 11.480 1.00 94.75 202 THR A CA 1
ATOM 1569 C C . THR A 1 202 ? -13.938 11.530 11.654 1.00 94.75 202 THR A C 1
ATOM 1571 O O . THR A 1 202 ? -14.735 11.387 10.729 1.00 94.75 202 THR A O 1
ATOM 1574 N N . PHE A 1 203 ? -14.107 10.947 12.834 1.00 95.00 203 PHE A N 1
ATOM 1575 C CA . PHE A 1 203 ? -15.182 10.018 13.159 1.00 95.00 203 PHE A CA 1
ATOM 1576 C C . PHE A 1 203 ? -15.905 10.522 14.400 1.00 95.00 203 PHE A C 1
ATOM 1578 O O . PHE A 1 203 ? -15.310 10.590 15.475 1.00 95.00 203 PHE A O 1
ATOM 1585 N N . ARG A 1 204 ? -17.181 10.869 14.265 1.00 95.50 204 ARG A N 1
ATOM 1586 C CA . ARG A 1 204 ? -18.041 11.235 15.390 1.00 95.50 204 ARG A CA 1
ATOM 1587 C C . ARG A 1 204 ? -18.843 10.009 15.816 1.00 95.50 204 ARG A C 1
ATOM 1589 O O . ARG A 1 204 ? -19.520 9.395 14.995 1.00 95.50 204 ARG A O 1
ATOM 1596 N N . ILE A 1 205 ? -18.712 9.631 17.085 1.00 95.69 205 ILE A N 1
ATOM 1597 C CA . ILE A 1 205 ? -19.263 8.395 17.645 1.00 95.69 205 ILE A CA 1
ATOM 1598 C C . ILE A 1 205 ? -20.404 8.727 18.604 1.00 95.69 205 ILE A C 1
ATOM 1600 O O . ILE A 1 205 ? -20.182 9.420 19.596 1.00 95.69 205 ILE A O 1
ATOM 1604 N N . GLY A 1 206 ? -21.589 8.173 18.348 1.00 92.31 206 GLY A N 1
ATOM 1605 C CA . GLY A 1 206 ? -22.790 8.372 19.162 1.00 92.31 206 GLY A CA 1
ATOM 1606 C C . GLY A 1 206 ? -23.648 9.572 18.746 1.00 92.31 206 GLY A C 1
ATOM 1607 O O . GLY A 1 206 ? -23.332 10.317 17.816 1.00 92.31 206 GLY A O 1
ATOM 1608 N N . ASP A 1 207 ? -24.767 9.747 19.447 1.00 87.38 207 ASP A N 1
ATOM 1609 C CA . ASP A 1 207 ? -25.731 10.836 19.239 1.00 87.38 207 ASP A CA 1
ATOM 1610 C C . ASP A 1 207 ? -25.586 11.913 20.327 1.00 87.38 207 ASP A C 1
ATOM 1612 O O . ASP A 1 207 ? -25.248 11.621 21.472 1.00 87.38 207 ASP A O 1
ATOM 1616 N N . ALA A 1 208 ? -25.888 13.170 19.994 1.00 82.31 208 ALA A N 1
ATOM 1617 C CA . ALA A 1 208 ? -25.932 14.263 20.963 1.00 82.31 208 ALA A CA 1
ATOM 1618 C C . ALA A 1 208 ? -26.957 14.032 22.090 1.00 82.31 208 ALA A C 1
ATOM 1620 O O . ALA A 1 208 ? -26.805 14.599 23.170 1.00 82.31 208 ALA A O 1
ATOM 1621 N N . SER A 1 209 ? -27.978 13.195 21.875 1.00 80.00 209 SER A N 1
ATOM 1622 C CA . SER A 1 209 ? -28.924 12.805 22.927 1.00 80.00 209 SER A CA 1
ATOM 1623 C C . SER A 1 209 ? -28.326 11.859 23.977 1.00 80.00 209 SER A C 1
ATOM 1625 O O . SER A 1 209 ? -28.938 11.641 25.023 1.00 80.00 209 SER A O 1
ATOM 1627 N N . GLN A 1 210 ? -27.171 11.249 23.703 1.00 78.06 210 GLN A N 1
ATOM 1628 C CA . GLN A 1 210 ? -26.513 10.294 24.589 1.00 78.06 210 GLN A CA 1
ATOM 1629 C C . GLN A 1 210 ? -25.532 11.038 25.492 1.00 78.06 210 GLN A C 1
ATOM 1631 O O . GLN A 1 210 ? -24.387 11.287 25.119 1.00 78.06 210 GLN A O 1
ATOM 1636 N N . VAL A 1 211 ? -25.999 11.389 26.688 1.00 83.25 211 VAL A N 1
ATOM 1637 C CA . VAL A 1 211 ? -25.170 11.952 27.757 1.00 83.25 211 VAL A CA 1
ATOM 1638 C C . VAL A 1 211 ? -25.266 11.036 28.970 1.00 83.25 211 VAL A C 1
ATOM 1640 O O . VAL A 1 211 ? -26.355 10.712 29.445 1.00 83.25 211 VAL A O 1
ATOM 1643 N N . PHE A 1 212 ? -24.113 10.603 29.456 1.00 85.38 212 PHE A N 1
ATOM 1644 C CA . PHE A 1 212 ? -23.949 9.718 30.593 1.00 85.38 212 PHE A CA 1
ATOM 1645 C C . PHE A 1 212 ? -23.463 10.524 31.796 1.00 85.38 212 PHE A C 1
ATOM 1647 O O . PHE A 1 212 ? -22.579 11.369 31.684 1.00 85.38 212 PHE A O 1
ATOM 1654 N N . THR A 1 213 ? -24.034 10.243 32.965 1.00 85.06 213 THR A N 1
ATOM 1655 C CA . THR A 1 213 ? -23.615 10.863 34.232 1.00 85.06 213 THR A CA 1
ATOM 1656 C C . THR A 1 213 ? -22.225 10.419 34.673 1.00 85.06 213 THR A C 1
ATOM 1658 O O . THR A 1 213 ? -21.532 11.164 35.349 1.00 85.06 213 THR A O 1
ATOM 1661 N N . GLU A 1 214 ? -21.840 9.202 34.295 1.00 87.62 214 GLU A N 1
ATOM 1662 C CA . GLU A 1 214 ? -20.544 8.589 34.571 1.00 87.62 214 GLU A CA 1
ATOM 1663 C C . GLU A 1 214 ? -19.954 8.069 33.257 1.00 87.62 214 GLU A C 1
ATOM 1665 O O . GLU A 1 214 ? -20.723 7.672 32.366 1.00 87.62 214 GLU A O 1
ATOM 1670 N N . PRO A 1 215 ? -18.618 8.019 33.125 1.00 89.62 215 PRO A N 1
ATOM 1671 C CA . PRO A 1 215 ? -17.988 7.569 31.899 1.00 89.62 215 PRO A CA 1
ATOM 1672 C C . PRO A 1 215 ? -18.314 6.096 31.631 1.00 89.62 215 PRO A C 1
ATOM 1674 O O . PRO A 1 215 ? -18.164 5.224 32.489 1.00 89.62 215 PRO A O 1
ATOM 1677 N N . ARG A 1 216 ? -18.749 5.798 30.406 1.00 90.75 216 ARG A N 1
ATOM 1678 C CA . ARG A 1 216 ? -19.089 4.440 29.968 1.00 90.75 216 ARG A CA 1
ATOM 1679 C C . ARG A 1 216 ? -18.036 3.886 29.019 1.00 90.75 216 ARG A C 1
ATOM 1681 O O . ARG A 1 216 ? -17.437 4.624 28.242 1.00 90.75 216 ARG A O 1
ATOM 1688 N N . LYS A 1 217 ? -17.838 2.565 29.066 1.00 92.31 217 LYS A N 1
ATOM 1689 C CA . LYS A 1 217 ? -16.924 1.839 28.176 1.00 92.31 217 LYS A CA 1
ATOM 1690 C C . LYS A 1 217 ? -17.519 1.765 26.769 1.00 92.31 217 LYS A C 1
ATOM 1692 O O . LYS A 1 217 ? -18.563 1.149 26.567 1.00 92.31 217 LYS A O 1
ATOM 1697 N N . ILE A 1 218 ? -16.828 2.342 25.797 1.00 93.50 218 ILE A N 1
ATOM 1698 C CA . ILE A 1 218 ? -17.167 2.299 24.377 1.00 93.50 218 ILE A CA 1
ATOM 1699 C C . ILE A 1 218 ? -16.073 1.538 23.642 1.00 93.50 218 ILE A C 1
ATOM 1701 O O . ILE A 1 218 ? -14.921 1.964 23.588 1.00 93.50 218 ILE A O 1
ATOM 1705 N N . LYS A 1 219 ? -16.442 0.400 23.067 1.00 94.19 219 LYS A N 1
ATOM 1706 C CA . LYS A 1 219 ? -15.585 -0.445 22.247 1.00 94.19 219 LYS A CA 1
ATOM 1707 C C . LYS A 1 219 ? -15.625 0.013 20.799 1.00 94.19 219 LYS A C 1
ATOM 1709 O O . LYS A 1 219 ? -16.694 0.102 20.207 1.00 94.19 219 LYS A O 1
ATOM 1714 N N . LEU A 1 220 ? -14.459 0.243 20.218 1.00 94.88 220 LEU A N 1
ATOM 1715 C CA . LEU A 1 220 ? -14.287 0.638 18.827 1.00 94.88 220 LEU A CA 1
ATOM 1716 C C . LEU A 1 220 ? -13.522 -0.455 18.093 1.00 94.88 220 LEU A C 1
ATOM 1718 O O . LEU A 1 220 ? -12.526 -0.956 18.610 1.00 94.88 220 LEU A O 1
ATOM 1722 N N . LYS A 1 221 ? -13.972 -0.813 16.890 1.00 94.81 221 LYS A N 1
ATOM 1723 C CA . LYS A 1 221 ? -13.281 -1.751 15.999 1.00 94.81 221 LYS A CA 1
ATOM 1724 C C . LYS A 1 221 ? -12.814 -1.025 14.749 1.00 94.81 221 LYS A C 1
ATOM 1726 O O . LYS A 1 221 ? -13.594 -0.772 13.825 1.00 94.81 221 LYS A O 1
ATOM 1731 N N . MET A 1 222 ? -11.526 -0.736 14.706 1.00 94.06 222 MET A N 1
ATOM 1732 C CA . MET A 1 222 ? -10.843 -0.175 13.553 1.00 94.06 222 MET A CA 1
ATOM 1733 C C . MET A 1 222 ? -10.464 -1.307 12.606 1.00 94.06 222 MET A C 1
ATOM 1735 O O . MET A 1 222 ? -10.070 -2.390 13.041 1.00 94.06 222 MET A O 1
ATOM 1739 N N . ARG A 1 223 ? -10.581 -1.073 11.304 1.00 93.12 223 ARG A N 1
ATOM 1740 C CA . ARG A 1 223 ? -10.290 -2.066 10.276 1.00 93.12 223 ARG A CA 1
ATOM 1741 C C . ARG A 1 223 ? -9.474 -1.445 9.159 1.00 93.12 223 ARG A C 1
ATOM 1743 O O . ARG A 1 223 ? -9.844 -0.401 8.630 1.00 93.12 223 ARG A O 1
ATOM 1750 N N . MET A 1 224 ? -8.419 -2.149 8.771 1.00 92.31 224 MET A N 1
ATOM 1751 C CA . MET A 1 224 ? -7.777 -1.987 7.480 1.00 92.31 224 MET A CA 1
ATOM 1752 C C . MET A 1 224 ? -8.332 -3.055 6.542 1.00 92.31 224 MET A C 1
ATOM 1754 O O . MET A 1 224 ? -8.226 -4.253 6.823 1.00 92.31 224 MET A O 1
ATOM 1758 N N . ASN A 1 225 ? -9.012 -2.648 5.470 1.00 89.62 225 ASN A N 1
ATOM 1759 C CA . ASN A 1 225 ? -9.585 -3.612 4.531 1.00 89.62 225 ASN A CA 1
ATOM 1760 C C . ASN A 1 225 ? -8.521 -4.175 3.568 1.00 89.62 225 ASN A C 1
ATOM 1762 O O . ASN A 1 225 ? -7.349 -3.806 3.611 1.00 89.62 225 ASN A O 1
ATOM 1766 N N . THR A 1 226 ? -8.942 -5.082 2.687 1.00 86.31 226 THR A N 1
ATOM 1767 C CA . THR A 1 226 ? -8.086 -5.722 1.671 1.00 86.31 226 THR A CA 1
ATOM 1768 C C . THR A 1 226 ? -7.493 -4.740 0.663 1.00 86.31 226 THR A C 1
ATOM 1770 O O . THR A 1 226 ? -6.563 -5.093 -0.048 1.00 86.31 226 THR A O 1
ATOM 1773 N N . HIS A 1 227 ? -8.025 -3.521 0.588 1.00 86.31 227 HIS A N 1
ATOM 1774 C CA . HIS A 1 227 ? -7.584 -2.468 -0.324 1.00 86.31 227 HIS A CA 1
ATOM 1775 C C . HIS A 1 227 ? -6.692 -1.427 0.369 1.00 86.31 227 HIS A C 1
ATOM 1777 O O . HIS A 1 227 ? -6.387 -0.400 -0.228 1.00 86.31 227 HIS A O 1
ATOM 1783 N N . GLY A 1 228 ? -6.313 -1.642 1.635 1.00 86.25 228 GLY A N 1
ATOM 1784 C CA . GLY A 1 228 ? -5.529 -0.668 2.398 1.00 86.25 228 GLY A CA 1
ATOM 1785 C C . GLY A 1 228 ? -6.308 0.588 2.794 1.00 86.25 228 GLY A C 1
ATOM 1786 O O . GLY A 1 228 ? -5.707 1.621 3.076 1.00 86.25 228 GLY A O 1
ATOM 1787 N N . ILE A 1 229 ? -7.643 0.514 2.828 1.00 89.06 229 ILE A N 1
ATOM 1788 C CA . ILE A 1 229 ? -8.500 1.610 3.287 1.00 89.06 229 ILE A CA 1
ATOM 1789 C C . ILE A 1 229 ? -8.834 1.403 4.765 1.00 89.06 229 ILE A C 1
ATOM 1791 O O . ILE A 1 229 ? -9.388 0.371 5.163 1.00 89.06 229 ILE A O 1
ATOM 1795 N N . PHE A 1 230 ? -8.519 2.422 5.563 1.00 92.56 230 PHE A N 1
ATOM 1796 C CA . PHE A 1 230 ? -8.853 2.496 6.979 1.00 92.56 230 PHE A CA 1
ATOM 1797 C C . PHE A 1 230 ? -10.323 2.884 7.190 1.00 92.56 230 PHE A C 1
ATOM 1799 O O . PHE A 1 230 ? -10.828 3.807 6.549 1.00 92.56 230 PHE A O 1
ATOM 1806 N N . ASN A 1 231 ? -10.989 2.238 8.149 1.00 92.12 231 ASN A N 1
ATOM 1807 C CA . ASN A 1 231 ? -12.295 2.654 8.655 1.00 92.12 231 ASN A CA 1
ATOM 1808 C C . ASN A 1 231 ? -12.487 2.263 10.133 1.00 92.12 231 ASN A C 1
ATOM 1810 O O . ASN A 1 231 ? -11.912 1.278 10.599 1.00 92.12 231 ASN A O 1
ATOM 1814 N N . ILE A 1 232 ? -13.365 2.965 10.852 1.00 94.31 232 ILE A N 1
ATOM 1815 C CA . ILE A 1 232 ? -13.948 2.471 12.105 1.00 94.31 232 ILE A CA 1
ATOM 1816 C C . ILE A 1 232 ? -15.214 1.693 11.743 1.00 94.31 232 ILE A C 1
ATOM 1818 O O . ILE A 1 232 ? -16.247 2.261 11.409 1.00 94.31 232 ILE A O 1
ATOM 1822 N N . SER A 1 233 ? -15.106 0.367 11.756 1.00 91.88 233 SER A N 1
ATOM 1823 C CA . SER A 1 233 ? -16.162 -0.544 11.297 1.00 91.88 233 SER A CA 1
ATOM 1824 C C . SER A 1 233 ? -17.286 -0.764 12.309 1.00 91.88 233 SER A C 1
ATOM 1826 O O . SER A 1 233 ? -18.363 -1.209 11.924 1.00 91.88 233 SER A O 1
ATOM 1828 N N . GLN A 1 234 ? -17.031 -0.504 13.592 1.00 94.75 234 GLN A N 1
ATOM 1829 C CA . GLN A 1 234 ? -17.982 -0.771 14.667 1.00 94.75 234 GLN A CA 1
ATOM 1830 C C . GLN A 1 234 ? -17.682 0.106 15.885 1.00 94.75 234 GLN A C 1
ATOM 1832 O O . GLN A 1 234 ? -16.515 0.299 16.233 1.00 94.75 234 GLN A O 1
ATOM 1837 N N . ALA A 1 235 ? -18.735 0.583 16.545 1.00 96.50 235 ALA A N 1
ATOM 1838 C CA . ALA A 1 235 ? -18.684 1.297 17.813 1.00 96.50 235 ALA A CA 1
ATOM 1839 C C . ALA A 1 235 ? -19.801 0.768 18.716 1.00 96.50 235 ALA A C 1
ATOM 1841 O O . ALA A 1 235 ? -20.949 0.704 18.285 1.00 96.50 235 ALA A O 1
ATOM 1842 N N . GLN A 1 236 ? -19.471 0.353 19.938 1.00 95.56 236 GLN A N 1
ATOM 1843 C CA . GLN A 1 236 ? -20.411 -0.298 20.850 1.00 95.56 236 GLN A CA 1
ATOM 1844 C C . GLN A 1 236 ? -20.263 0.191 22.282 1.00 95.56 236 GLN A C 1
ATOM 1846 O O . GLN A 1 236 ? -19.179 0.118 22.856 1.00 95.56 236 GLN A O 1
ATOM 1851 N N . LEU A 1 237 ? -21.370 0.599 22.891 1.00 94.31 237 LEU A N 1
ATOM 1852 C CA . LEU A 1 237 ? -21.474 0.799 24.329 1.00 94.31 237 LEU A CA 1
ATOM 1853 C C . LEU A 1 237 ? -21.489 -0.564 25.037 1.00 94.31 237 LEU A C 1
ATOM 1855 O O . LEU A 1 237 ? -22.287 -1.435 24.689 1.00 94.31 237 LEU A O 1
ATOM 1859 N N . ILE A 1 238 ? -20.619 -0.735 26.032 1.00 92.69 238 ILE A N 1
ATOM 1860 C CA . ILE A 1 238 ? -20.536 -1.930 26.875 1.00 92.69 238 ILE A CA 1
ATOM 1861 C C . ILE A 1 238 ? -21.254 -1.656 28.201 1.00 92.69 238 ILE A C 1
ATOM 1863 O O . ILE A 1 238 ? -20.827 -0.807 28.984 1.00 92.69 238 ILE A O 1
ATOM 1867 N N . GLU A 1 239 ? -22.301 -2.427 28.485 1.00 89.38 239 GLU A N 1
ATOM 1868 C CA . GLU A 1 239 ? -22.993 -2.432 29.775 1.00 89.38 239 GLU A CA 1
ATOM 1869 C C . GLU A 1 239 ? -22.730 -3.744 30.515 1.00 89.38 239 GLU A C 1
ATOM 1871 O O . GLU A 1 239 ? -23.110 -4.823 30.058 1.00 89.38 239 GLU A O 1
ATOM 1876 N N . GLU A 1 240 ? -22.090 -3.654 31.678 1.00 87.94 240 GLU A N 1
ATOM 1877 C CA . GLU A 1 240 ? -21.902 -4.784 32.587 1.00 87.94 240 GLU A CA 1
ATOM 1878 C C . GLU A 1 240 ? -22.998 -4.758 33.660 1.00 87.94 240 GLU A C 1
ATOM 1880 O O . GLU A 1 240 ? -23.218 -3.734 34.306 1.00 87.94 240 GLU A O 1
ATOM 1885 N N . TYR A 1 241 ? -23.690 -5.879 33.860 1.00 85.50 241 TYR A N 1
ATOM 1886 C CA . TYR A 1 241 ? -24.700 -6.027 34.908 1.00 85.50 241 TYR A CA 1
ATOM 1887 C C . TYR A 1 241 ? -24.589 -7.389 35.590 1.00 85.50 241 TYR A C 1
ATOM 1889 O O . TYR A 1 241 ? -24.162 -8.380 34.998 1.00 85.50 241 TYR A O 1
ATOM 1897 N N . GLU A 1 242 ? -24.984 -7.451 36.857 1.00 84.56 242 GLU A N 1
ATOM 1898 C CA . GLU A 1 242 ? -25.020 -8.694 37.622 1.00 84.56 242 GLU A CA 1
ATOM 1899 C C . GLU A 1 242 ? -26.440 -9.246 37.634 1.00 84.56 242 GLU A C 1
ATOM 1901 O O . GLU A 1 242 ? -27.396 -8.535 37.941 1.00 84.56 242 GLU A O 1
ATOM 1906 N N . LYS A 1 243 ? -26.584 -10.529 37.303 1.00 81.75 243 LYS A N 1
ATOM 1907 C CA . LYS A 1 243 ? -27.846 -11.250 37.459 1.00 81.75 243 LYS A CA 1
ATOM 1908 C C . LYS A 1 243 ? -27.618 -12.429 38.390 1.00 81.75 243 LYS A C 1
ATOM 1910 O O . LYS A 1 243 ? -26.637 -13.163 38.250 1.00 81.75 243 LYS A O 1
ATOM 1915 N N . GLU A 1 244 ? -28.522 -12.602 39.343 1.00 76.69 244 GLU A N 1
ATOM 1916 C CA . GLU A 1 244 ? -28.576 -13.814 40.151 1.00 76.69 244 GLU A CA 1
ATOM 1917 C C . GLU A 1 244 ? -29.117 -14.938 39.273 1.00 76.69 244 GLU A C 1
ATOM 1919 O O . GLU A 1 244 ? -30.212 -14.848 38.715 1.00 76.69 244 GLU A O 1
ATOM 1924 N N . VAL A 1 245 ? -28.292 -15.960 39.072 1.00 76.50 245 VAL A N 1
ATOM 1925 C CA . VAL A 1 245 ? -28.655 -17.138 38.293 1.00 76.50 245 VAL A CA 1
ATOM 1926 C C . VAL A 1 245 ? -28.727 -18.312 39.249 1.00 76.50 245 VAL A C 1
ATOM 1928 O O . VAL A 1 245 ? -27.814 -18.549 40.046 1.00 76.50 245 VAL A O 1
ATOM 1931 N N . GLU A 1 246 ? -29.825 -19.047 39.158 1.00 70.38 246 GLU A N 1
ATOM 1932 C CA . GLU A 1 246 ? -29.997 -20.313 39.846 1.00 70.38 246 GLU A CA 1
ATOM 1933 C C . GLU A 1 246 ? -29.043 -21.349 39.251 1.00 70.38 246 GLU A C 1
ATOM 1935 O O . GLU A 1 246 ? -29.186 -21.764 38.101 1.00 70.38 246 GLU A O 1
ATOM 1940 N N . VAL A 1 247 ? -28.041 -21.760 40.029 1.00 63.91 247 VAL A N 1
ATOM 1941 C CA . VAL A 1 247 ? -27.143 -22.849 39.647 1.00 63.91 247 VAL A CA 1
ATOM 1942 C C . VAL A 1 247 ? -27.541 -24.078 40.453 1.00 63.91 247 VAL A C 1
ATOM 1944 O O . VAL A 1 247 ? -27.481 -24.074 41.684 1.00 63.91 247 VAL A O 1
ATOM 1947 N N . SER A 1 248 ? -27.958 -25.141 39.766 1.00 54.59 248 SER A N 1
ATOM 1948 C CA . SER A 1 248 ? -28.169 -26.437 40.405 1.00 54.59 248 SER A CA 1
ATOM 1949 C C . SER A 1 248 ? -26.813 -27.056 40.724 1.00 54.59 248 SER A C 1
ATOM 1951 O O . SER A 1 248 ? -26.079 -27.427 39.808 1.00 54.59 248 SER A O 1
ATOM 1953 N N . VAL A 1 249 ? -26.481 -27.162 42.009 1.00 52.56 249 VAL A N 1
ATOM 1954 C CA . VAL A 1 249 ? -25.292 -27.889 42.463 1.00 52.56 249 VAL A CA 1
ATOM 1955 C C . VAL A 1 249 ? -25.703 -29.340 42.699 1.00 52.56 249 VAL A C 1
ATOM 1957 O O . VAL A 1 249 ? -26.576 -29.611 43.523 1.00 52.56 249 VAL A O 1
ATOM 1960 N N . SER A 1 250 ? -25.112 -30.274 41.955 1.00 49.16 250 SER A N 1
ATOM 1961 C CA . SER A 1 250 ? -25.123 -31.692 42.319 1.00 49.16 250 SER A CA 1
ATOM 1962 C C . SER A 1 250 ? -24.083 -31.896 43.419 1.00 49.16 250 SER A C 1
ATOM 1964 O O . SER A 1 250 ? -22.897 -31.665 43.188 1.00 49.16 250 SER A O 1
ATOM 1966 N N . GLU A 1 251 ? -24.526 -32.267 44.620 1.00 47.94 251 GLU A N 1
ATOM 1967 C CA . GLU A 1 251 ? -23.626 -32.742 45.673 1.00 47.94 251 GLU A CA 1
ATOM 1968 C C . GLU A 1 251 ? -23.088 -34.112 45.233 1.00 47.94 251 GLU A C 1
ATOM 1970 O O . GLU A 1 251 ? -23.861 -35.060 45.177 1.00 47.94 251 GLU A O 1
ATOM 1975 N N . ASP A 1 252 ? -21.808 -34.186 44.844 1.00 38.28 252 ASP A N 1
ATOM 1976 C CA . ASP A 1 252 ? -20.926 -35.282 45.261 1.00 38.28 252 ASP A CA 1
ATOM 1977 C C . ASP A 1 252 ? -19.429 -34.998 45.001 1.00 38.28 252 ASP A C 1
ATOM 1979 O O . ASP A 1 252 ? -18.992 -34.727 43.883 1.00 38.28 252 ASP A O 1
ATOM 1983 N N . ASN A 1 253 ? -18.685 -35.175 46.099 1.00 33.16 253 ASN A N 1
ATOM 1984 C CA . ASN A 1 253 ? -17.255 -35.435 46.308 1.00 33.16 253 ASN A CA 1
ATOM 1985 C C . ASN A 1 253 ? -16.288 -34.320 46.777 1.00 33.16 253 ASN A C 1
ATOM 1987 O O . ASN A 1 253 ? -16.324 -33.189 46.291 1.00 33.16 253 ASN A O 1
ATOM 1991 N N . PRO A 1 254 ? -15.438 -34.646 47.785 1.00 38.69 254 PRO A N 1
ATOM 1992 C CA . PRO A 1 254 ? -14.698 -33.688 48.599 1.00 38.69 254 PRO A CA 1
ATOM 1993 C C . PRO A 1 254 ? -13.434 -33.151 47.922 1.00 38.69 254 PRO A C 1
ATOM 1995 O O . PRO A 1 254 ? -12.829 -33.777 47.057 1.00 38.69 254 PRO A O 1
ATOM 1998 N N . VAL A 1 255 ? -13.040 -31.975 48.407 1.00 40.41 255 VAL A N 1
ATOM 1999 C CA . VAL A 1 255 ? -11.830 -31.214 48.082 1.00 40.41 255 VAL A CA 1
ATOM 2000 C C . VAL A 1 255 ? -10.563 -32.066 48.224 1.00 40.41 255 VAL A C 1
ATOM 2002 O O . VAL A 1 255 ? -10.306 -32.605 49.299 1.00 40.41 255 VAL A O 1
ATOM 2005 N N . VAL A 1 256 ? -9.729 -32.089 47.180 1.00 33.50 256 VAL A N 1
ATOM 2006 C CA . VAL A 1 256 ? -8.274 -32.261 47.304 1.00 33.50 256 VAL A CA 1
ATOM 2007 C C . VAL A 1 256 ? -7.595 -31.220 46.407 1.00 33.50 256 VAL A C 1
ATOM 2009 O O . VAL A 1 256 ? -7.875 -31.145 45.213 1.00 33.50 256 VAL A O 1
ATOM 2012 N N . ASP A 1 257 ? -6.754 -30.396 47.031 1.00 33.06 257 ASP A N 1
ATOM 2013 C CA . ASP A 1 257 ? -5.972 -29.291 46.462 1.00 33.06 257 ASP A CA 1
ATOM 2014 C C . ASP A 1 257 ? -4.957 -29.725 45.383 1.00 33.06 257 ASP A C 1
ATOM 2016 O O . ASP A 1 257 ? -4.248 -30.718 45.550 1.00 33.06 257 ASP A O 1
ATOM 2020 N N . GLY A 1 258 ? -4.801 -28.906 44.332 1.00 28.66 258 GLY A N 1
ATOM 2021 C CA . GLY A 1 258 ? -3.663 -28.942 43.395 1.00 28.66 258 GLY A CA 1
ATOM 2022 C C . GLY A 1 258 ? -3.863 -28.052 42.148 1.00 28.66 258 GLY A C 1
ATOM 2023 O O . GLY A 1 258 ? -4.958 -28.067 41.596 1.00 28.66 258 GLY A O 1
ATOM 2024 N N . PRO A 1 259 ? -2.864 -27.251 41.709 1.00 36.50 259 PRO A N 1
ATOM 2025 C CA . PRO A 1 259 ? -3.061 -26.025 40.915 1.00 36.50 259 PRO A CA 1
ATOM 2026 C C . PRO A 1 259 ? -3.333 -26.245 39.410 1.00 36.50 259 PRO A C 1
ATOM 2028 O O . PRO A 1 259 ? -3.079 -27.332 38.888 1.00 36.50 259 PRO A O 1
ATOM 2031 N N . PRO A 1 260 ? -3.839 -25.213 38.696 1.00 35.56 260 PRO A N 1
ATOM 2032 C CA . PRO A 1 260 ? -4.449 -25.364 37.381 1.00 35.56 260 PRO A CA 1
ATOM 2033 C C . PRO A 1 260 ? -3.413 -25.260 36.259 1.00 35.56 260 PRO A C 1
ATOM 2035 O O . PRO A 1 260 ? -2.544 -24.389 36.294 1.00 35.56 260 PRO A O 1
ATOM 2038 N N . ASN A 1 261 ? -3.548 -26.084 35.217 1.00 29.22 261 ASN A N 1
ATOM 2039 C CA . ASN A 1 261 ? -2.995 -25.725 33.919 1.00 29.22 261 ASN A CA 1
ATOM 2040 C C . ASN A 1 261 ? -3.818 -26.270 32.744 1.00 29.22 261 ASN A C 1
ATOM 2042 O O . ASN A 1 261 ? -4.345 -27.380 32.791 1.00 29.22 261 ASN A O 1
ATOM 2046 N N . SER A 1 262 ? -3.814 -25.454 31.690 1.00 30.73 262 SER A N 1
ATOM 2047 C CA . SER A 1 262 ? -4.225 -25.665 30.297 1.00 30.73 262 SER A CA 1
ATOM 2048 C C . SER A 1 262 ? -5.711 -25.823 29.945 1.00 30.73 262 SER A C 1
ATOM 2050 O O . SER A 1 262 ? -6.385 -26.799 30.260 1.00 30.73 262 SER A O 1
ATOM 2052 N N . GLU A 1 263 ? -6.136 -24.816 29.187 1.00 31.62 263 GLU A N 1
ATOM 2053 C CA . GLU A 1 263 ? -7.232 -24.733 28.229 1.00 31.62 263 GLU A CA 1
ATOM 2054 C C . GLU A 1 263 ? -7.306 -25.942 27.283 1.00 31.62 263 GLU A C 1
ATOM 2056 O O . GLU A 1 263 ? -6.278 -26.441 26.827 1.00 31.62 263 GLU A O 1
ATOM 2061 N N . GLN A 1 264 ? -8.528 -26.328 26.897 1.00 27.17 264 GLN A N 1
ATOM 2062 C CA . GLN A 1 264 ? -8.805 -26.800 25.538 1.00 27.17 264 GLN A CA 1
ATOM 2063 C C . GLN A 1 264 ? -10.286 -26.620 25.170 1.00 27.17 264 GLN A C 1
ATOM 2065 O O . GLN A 1 264 ? -11.190 -27.115 25.844 1.00 27.17 264 GLN A O 1
ATOM 2070 N N . GLU A 1 265 ? -10.496 -25.874 24.085 1.00 25.83 265 GLU A N 1
ATOM 2071 C CA . GLU A 1 265 ? -11.747 -25.692 23.349 1.00 25.83 265 GLU A CA 1
ATOM 2072 C C . GLU A 1 265 ? -12.214 -26.991 22.682 1.00 25.83 265 GLU A C 1
ATOM 2074 O O . GLU A 1 265 ? -11.397 -27.739 22.147 1.00 25.83 265 GLU A O 1
ATOM 2079 N N . VAL A 1 266 ? -13.536 -27.180 22.570 1.00 25.98 266 VAL A N 1
ATOM 2080 C CA . VAL A 1 266 ? -14.116 -27.951 21.460 1.00 25.98 266 VAL A CA 1
ATOM 2081 C C . VAL A 1 266 ? -15.366 -27.253 20.920 1.00 25.98 266 VAL A C 1
ATOM 2083 O O . VAL A 1 266 ? -16.313 -26.932 21.637 1.00 25.98 266 VAL A O 1
ATOM 2086 N N . THR A 1 267 ? -15.306 -27.035 19.613 1.00 26.08 267 THR A N 1
ATOM 2087 C CA . THR A 1 267 ? -16.296 -26.516 18.674 1.00 26.08 267 THR A CA 1
ATOM 2088 C C . THR A 1 267 ? -17.485 -27.461 18.485 1.00 26.08 267 THR A C 1
ATOM 2090 O O . THR A 1 267 ? -17.351 -28.675 18.595 1.00 26.08 267 THR A O 1
ATOM 2093 N N . THR A 1 268 ? -18.649 -26.934 18.092 1.00 25.17 268 THR A N 1
ATOM 2094 C CA . THR A 1 268 ? -19.670 -27.746 17.408 1.00 25.17 268 THR A CA 1
ATOM 2095 C C . THR A 1 268 ? -20.345 -26.966 16.281 1.00 25.17 268 THR A C 1
ATOM 2097 O O . THR A 1 268 ? -20.875 -25.875 16.473 1.00 25.17 268 THR A O 1
ATOM 2100 N N . ALA A 1 269 ? -20.320 -27.575 15.095 1.00 27.52 269 ALA A N 1
ATOM 2101 C CA . ALA A 1 269 ? -21.227 -27.336 13.982 1.00 27.52 269 ALA A CA 1
ATOM 2102 C C . ALA A 1 269 ? -22.128 -28.575 13.845 1.00 27.52 269 ALA A C 1
ATOM 2104 O O . ALA A 1 269 ? -21.654 -29.696 14.042 1.00 27.52 269 ALA A O 1
ATOM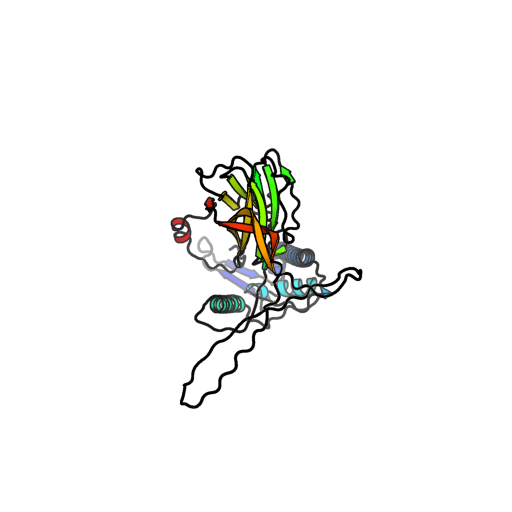 2105 N N . SER A 1 270 ? -23.401 -28.390 13.489 1.00 28.02 270 SER A N 1
ATOM 2106 C CA . SER A 1 270 ? -24.335 -29.478 13.173 1.00 28.02 270 SER A CA 1
ATOM 2107 C C . SER A 1 270 ? -24.897 -29.314 11.759 1.00 28.02 270 SER A C 1
ATOM 2109 O O . SER A 1 270 ? -25.454 -28.263 11.439 1.00 28.02 270 SER A O 1
ATOM 2111 N N . ASN A 1 271 ? -24.777 -30.377 10.960 1.00 28.25 271 ASN A N 1
ATOM 2112 C CA . ASN A 1 271 ? -25.557 -30.652 9.747 1.00 28.25 271 ASN A CA 1
ATOM 2113 C C . ASN A 1 271 ? -26.908 -31.307 10.102 1.00 28.25 271 ASN A C 1
ATOM 2115 O O . ASN A 1 271 ? -27.055 -31.858 11.194 1.00 28.25 271 ASN A O 1
ATOM 2119 N N . GLY A 1 272 ? -27.870 -31.238 9.176 1.00 23.31 272 GLY A N 1
ATOM 2120 C CA . GLY A 1 272 ? -29.241 -31.731 9.334 1.00 23.31 272 GLY A CA 1
ATOM 2121 C C . GLY A 1 272 ? -29.554 -33.116 8.745 1.00 23.31 272 GLY A C 1
ATOM 2122 O O . GLY A 1 272 ? -28.660 -33.925 8.509 1.00 23.31 272 GLY A O 1
ATOM 2123 N N . ASP A 1 273 ? -30.863 -33.272 8.497 1.00 28.00 273 ASP A N 1
ATOM 2124 C CA . ASP A 1 273 ? -31.614 -34.227 7.655 1.00 28.00 273 ASP A CA 1
ATOM 2125 C C . ASP A 1 273 ? -32.364 -35.445 8.276 1.00 28.00 273 ASP A C 1
ATOM 2127 O O . ASP A 1 273 ? -31.790 -36.465 8.639 1.00 28.00 273 ASP A O 1
ATOM 2131 N N . THR A 1 274 ? -33.701 -35.269 8.331 1.00 25.23 274 THR A N 1
ATOM 2132 C CA . THR A 1 274 ? -34.808 -35.989 7.629 1.00 25.23 274 THR A CA 1
ATOM 2133 C C . THR A 1 274 ? -35.301 -37.407 8.028 1.00 25.23 274 THR A C 1
ATOM 2135 O O . THR A 1 274 ? -34.608 -38.404 7.890 1.00 25.23 274 THR A O 1
ATOM 2138 N N . GLU A 1 275 ? -36.593 -37.421 8.419 1.00 24.67 275 GLU A N 1
ATOM 2139 C CA . GLU A 1 275 ? -37.723 -38.380 8.260 1.00 24.67 275 GLU A CA 1
ATOM 2140 C C . GLU A 1 275 ? -37.570 -39.914 8.395 1.00 24.67 275 GLU A C 1
ATOM 2142 O O . GLU A 1 275 ? -36.879 -40.554 7.609 1.00 24.67 275 GLU A O 1
ATOM 2147 N N . SER A 1 276 ? -38.438 -40.539 9.225 1.00 25.61 276 SER A N 1
ATOM 2148 C CA . SER A 1 276 ? -39.554 -41.420 8.772 1.00 25.61 276 SER A CA 1
ATOM 2149 C C . SER A 1 276 ? -40.361 -42.095 9.915 1.00 25.61 276 SER A C 1
ATOM 2151 O O . SER A 1 276 ? -39.797 -42.797 10.742 1.00 25.61 276 SER A O 1
ATOM 2153 N N . GLN A 1 277 ? -41.691 -41.899 9.867 1.00 26.70 277 GLN A N 1
ATOM 2154 C CA . GLN A 1 277 ? -42.847 -42.803 10.128 1.00 26.70 277 GLN A CA 1
ATOM 2155 C C . GLN A 1 277 ? -43.039 -43.629 11.440 1.00 26.70 277 GLN A C 1
ATOM 2157 O O . GLN A 1 277 ? -42.143 -44.264 11.973 1.00 26.70 277 GLN A O 1
ATOM 2162 N N . ASN A 1 278 ? -44.313 -43.694 11.868 1.00 26.28 278 ASN A N 1
ATOM 2163 C CA . ASN A 1 278 ? -44.961 -44.509 12.929 1.00 26.28 278 ASN A CA 1
ATOM 2164 C C . ASN A 1 278 ? -46.259 -45.137 12.329 1.00 26.28 278 ASN A C 1
ATOM 2166 O O . ASN A 1 278 ? -46.696 -44.613 11.299 1.00 26.28 278 ASN A O 1
ATOM 2170 N N . PRO A 1 279 ? -47.061 -46.002 13.012 1.00 51.12 279 PRO A N 1
ATOM 2171 C CA . PRO A 1 279 ? -46.841 -47.145 13.940 1.00 51.12 279 PRO A CA 1
ATOM 2172 C C . PRO A 1 279 ? -47.716 -48.392 13.507 1.00 51.12 279 PRO A C 1
ATOM 2174 O O . PRO A 1 279 ? -48.178 -48.352 12.362 1.00 51.12 279 PRO A O 1
ATOM 2177 N N . PRO A 1 280 ? -47.983 -49.495 14.288 1.00 38.94 280 PRO A N 1
ATOM 2178 C CA . PRO A 1 280 ? -48.963 -49.506 15.418 1.00 38.94 280 PRO A CA 1
ATOM 2179 C C . PRO A 1 280 ? -48.809 -50.569 16.575 1.00 38.94 280 PRO A C 1
ATOM 2181 O O . PRO A 1 280 ? -48.288 -51.656 16.377 1.00 38.94 280 PRO A O 1
ATOM 2184 N N . VAL A 1 281 ? -49.363 -50.225 17.762 1.00 28.28 281 VAL A N 1
ATOM 2185 C CA . VAL A 1 281 ? -50.178 -51.002 18.762 1.00 28.28 281 VAL A CA 1
ATOM 2186 C C . VAL A 1 281 ? -49.697 -52.382 19.298 1.00 28.28 281 VAL A C 1
ATOM 2188 O O . VAL A 1 281 ? -49.668 -53.345 18.546 1.00 28.28 281 VAL A O 1
ATOM 2191 N N . ASP A 1 282 ? -49.446 -52.544 20.617 1.00 26.06 282 ASP A N 1
ATOM 2192 C CA . ASP A 1 282 ? -50.432 -52.985 21.648 1.00 26.06 282 ASP A CA 1
ATOM 2193 C C . ASP A 1 282 ? -49.827 -53.251 23.060 1.00 26.06 282 ASP A C 1
ATOM 2195 O O . ASP A 1 282 ? -48.682 -53.671 23.209 1.00 26.06 282 ASP A O 1
ATOM 2199 N N . SER A 1 283 ? -50.702 -53.149 24.068 1.00 27.62 283 SER A N 1
ATOM 2200 C CA . SER A 1 283 ? -50.746 -53.844 25.371 1.00 27.62 283 SER A CA 1
ATOM 2201 C C . SER A 1 283 ? -50.020 -53.315 26.636 1.00 27.62 283 SER A C 1
ATOM 2203 O O . SER A 1 283 ? -48.803 -53.221 26.755 1.00 27.62 283 SER A O 1
ATOM 2205 N N . ASN A 1 284 ? -50.886 -53.039 27.623 1.00 26.64 284 ASN A N 1
ATOM 2206 C CA . ASN A 1 284 ? -50.732 -52.780 29.061 1.00 26.64 284 ASN A CA 1
ATOM 2207 C C . ASN A 1 284 ? -49.561 -53.456 29.802 1.00 26.64 284 ASN A C 1
ATOM 2209 O O . ASN A 1 284 ? -49.418 -54.673 29.731 1.00 26.64 284 ASN A O 1
ATOM 2213 N N . GLN A 1 285 ? -48.946 -52.722 30.744 1.00 31.03 285 GLN A N 1
ATOM 2214 C CA . GLN A 1 285 ? -49.054 -53.044 32.179 1.00 31.03 285 GLN A CA 1
ATOM 2215 C C . GLN A 1 285 ? -48.573 -51.901 33.092 1.00 31.03 285 GLN A C 1
ATOM 2217 O O . GLN A 1 285 ? -47.513 -51.309 32.922 1.00 31.03 285 GLN A O 1
ATOM 2222 N N . THR A 1 286 ? -49.414 -51.627 34.084 1.00 29.05 286 THR A N 1
ATOM 2223 C CA . THR A 1 286 ? -49.219 -50.832 35.299 1.00 29.05 286 THR A CA 1
ATOM 2224 C C . THR A 1 286 ? -47.996 -51.249 36.114 1.00 29.05 286 THR A C 1
ATOM 2226 O O . THR A 1 286 ? -47.866 -52.424 36.442 1.00 29.05 286 THR A O 1
ATOM 2229 N N . ASN A 1 287 ? -47.221 -50.274 36.601 1.00 27.66 287 ASN A N 1
ATOM 2230 C CA . ASN A 1 287 ? -46.747 -50.309 37.985 1.00 27.66 287 ASN A CA 1
ATOM 2231 C C . ASN A 1 287 ? -46.418 -48.899 38.495 1.00 27.66 287 ASN A C 1
ATOM 2233 O O . ASN A 1 287 ? -45.586 -48.193 37.930 1.00 27.66 287 ASN A O 1
ATOM 2237 N N . MET A 1 288 ? -47.098 -48.494 39.568 1.00 33.59 288 MET A N 1
ATOM 2238 C CA . MET A 1 288 ? -46.689 -47.366 40.395 1.00 33.59 288 MET A CA 1
ATOM 2239 C C . MET A 1 288 ? -45.470 -47.797 41.206 1.00 33.59 288 MET A C 1
ATOM 2241 O O . MET A 1 288 ? -45.548 -48.774 41.950 1.00 33.59 288 MET A O 1
ATOM 2245 N N . GLN A 1 289 ? -44.374 -47.049 41.118 1.00 31.39 289 GLN A N 1
ATOM 2246 C CA . GLN A 1 289 ? -43.388 -47.029 42.187 1.00 31.39 289 GLN A CA 1
ATOM 2247 C C . GLN A 1 289 ? -42.878 -45.609 42.393 1.00 31.39 289 GLN A C 1
ATOM 2249 O O . GLN A 1 289 ? -42.268 -44.986 41.528 1.00 31.39 289 GLN A O 1
ATOM 2254 N N . ASP A 1 290 ? -43.243 -45.124 43.569 1.00 35.72 290 ASP A N 1
ATOM 2255 C CA . ASP A 1 290 ? -42.825 -43.905 44.225 1.00 35.72 290 ASP A CA 1
ATOM 2256 C C . ASP A 1 290 ? -41.289 -43.878 44.312 1.00 35.72 290 ASP A C 1
ATOM 2258 O O . ASP A 1 290 ? -40.675 -44.766 44.907 1.00 35.72 290 ASP A O 1
ATOM 2262 N N . SER A 1 291 ? -40.651 -42.883 43.696 1.00 30.44 291 SER A N 1
ATOM 2263 C CA . SER A 1 291 ? -39.239 -42.591 43.934 1.00 30.44 291 SER A CA 1
ATOM 2264 C C . SER A 1 291 ? -39.063 -41.086 44.059 1.00 30.44 291 SER A C 1
ATOM 2266 O O . SER A 1 291 ? -39.088 -40.337 43.081 1.00 30.44 291 SER A O 1
ATOM 2268 N N . THR A 1 292 ? -38.911 -40.668 45.307 1.00 33.38 292 THR A N 1
ATOM 2269 C CA . THR A 1 292 ? -38.491 -39.351 45.767 1.00 33.38 292 THR A CA 1
ATOM 2270 C C . THR A 1 292 ? -37.371 -38.780 44.897 1.00 33.38 292 THR A C 1
ATOM 2272 O O . THR A 1 292 ? -36.225 -39.221 44.938 1.00 33.38 292 THR A O 1
ATOM 2275 N N . SER A 1 293 ? -37.697 -37.745 44.123 1.00 32.59 293 SER A N 1
ATOM 2276 C CA . SER A 1 293 ? -36.717 -36.909 43.433 1.00 32.59 293 SER A CA 1
ATOM 2277 C C . SER A 1 293 ? -35.736 -36.306 44.451 1.00 32.59 293 SER A C 1
ATOM 2279 O O . SER A 1 293 ? -36.197 -35.682 45.418 1.00 32.59 293 SER A O 1
ATOM 2281 N N . PRO A 1 294 ? -34.407 -36.434 44.267 1.00 37.31 294 PRO A N 1
ATOM 2282 C CA . PRO A 1 294 ? -33.451 -35.785 45.148 1.00 37.31 294 PRO A CA 1
ATOM 2283 C C . PRO A 1 294 ? -33.631 -34.271 45.026 1.00 37.31 294 PRO A C 1
ATOM 2285 O O . PRO A 1 294 ? -33.631 -33.714 43.925 1.00 37.31 294 PRO A O 1
ATOM 2288 N N . LYS A 1 295 ? -33.835 -33.600 46.166 1.00 38.72 295 LYS A N 1
ATOM 2289 C CA . LYS A 1 295 ? -33.938 -32.140 46.243 1.00 38.72 295 LYS A CA 1
ATOM 2290 C C . LYS A 1 295 ? -32.635 -31.536 45.714 1.00 38.72 295 LYS A C 1
ATOM 2292 O O . LYS A 1 295 ? -31.652 -31.463 46.446 1.00 38.72 295 LYS A O 1
ATOM 2297 N N . LYS A 1 296 ? -32.625 -31.092 44.453 1.00 41.38 296 LYS A N 1
ATOM 2298 C CA . LYS A 1 296 ? -31.568 -30.222 43.928 1.00 41.38 296 LYS A CA 1
ATOM 2299 C C . LYS A 1 296 ? -31.528 -28.975 44.810 1.00 41.38 296 LYS A C 1
ATOM 2301 O O . LYS A 1 296 ? -32.507 -28.234 44.868 1.00 41.38 296 LYS A O 1
ATOM 2306 N N . LYS A 1 297 ? -30.416 -28.750 45.516 1.00 46.81 297 LYS A N 1
ATOM 2307 C CA . LYS A 1 297 ? -30.157 -27.452 46.144 1.00 46.81 297 LYS A CA 1
ATOM 2308 C C . LYS A 1 297 ? -29.868 -26.460 45.028 1.00 46.81 297 LYS A C 1
ATOM 2310 O O . LYS A 1 297 ? -28.812 -26.488 44.395 1.00 46.81 297 LYS A O 1
ATOM 2315 N N . THR A 1 298 ? -30.835 -25.594 44.782 1.00 45.41 298 THR A N 1
ATOM 2316 C CA . THR A 1 298 ? -30.647 -24.418 43.949 1.00 45.41 298 THR A CA 1
ATOM 2317 C C . THR A 1 298 ? -29.879 -23.388 44.765 1.00 45.41 298 THR A C 1
ATOM 2319 O O . THR A 1 298 ? -30.364 -22.925 45.797 1.00 45.41 298 THR A O 1
ATOM 2322 N N . VAL A 1 299 ? -28.661 -23.057 44.342 1.00 61.22 299 VAL A N 1
ATOM 2323 C CA . VAL A 1 299 ? -27.878 -21.979 44.955 1.00 61.22 299 VAL A CA 1
ATOM 2324 C C . VAL A 1 299 ? -27.924 -20.787 44.009 1.00 61.22 299 VAL A C 1
ATOM 2326 O O . VAL A 1 299 ? -27.523 -20.897 42.850 1.00 61.22 299 VAL A O 1
ATOM 2329 N N . MET A 1 300 ? -28.410 -19.644 44.494 1.00 60.12 300 MET A N 1
ATOM 2330 C CA . MET A 1 300 ? -28.334 -18.392 43.744 1.00 60.12 300 MET A CA 1
ATOM 2331 C C . MET A 1 300 ? -26.885 -17.900 43.748 1.00 60.12 300 MET A C 1
ATOM 2333 O O . MET A 1 300 ? -26.321 -17.616 44.805 1.00 60.12 300 MET A O 1
ATOM 2337 N N . LYS A 1 301 ? -26.261 -17.824 42.568 1.00 72.94 301 LYS A N 1
ATOM 2338 C CA . LYS A 1 301 ? -24.938 -17.212 42.389 1.00 72.94 301 LYS A CA 1
ATOM 2339 C C . LYS A 1 301 ? -25.074 -15.936 41.567 1.00 72.94 301 LYS A C 1
ATOM 2341 O O . LYS A 1 301 ? -25.724 -15.929 40.522 1.00 72.94 301 LYS A O 1
ATOM 2346 N N . LYS A 1 302 ? -24.417 -14.864 42.013 1.00 74.25 302 LYS A N 1
ATOM 2347 C CA . LYS A 1 302 ? -24.258 -13.639 41.221 1.00 74.25 302 LYS A CA 1
ATOM 2348 C C . LYS A 1 302 ? -23.270 -13.905 40.091 1.00 74.25 302 LYS A C 1
ATOM 2350 O O . LYS A 1 302 ? -22.121 -14.262 40.347 1.00 74.25 302 LYS A O 1
ATOM 2355 N N . LYS A 1 303 ? -23.722 -13.755 38.846 1.00 82.38 303 LYS A N 1
ATOM 2356 C CA . LYS A 1 303 ? -22.879 -13.856 37.650 1.00 82.38 303 LYS A CA 1
ATOM 2357 C C . LYS A 1 303 ? -22.904 -12.519 36.910 1.00 82.38 303 LYS A C 1
ATOM 2359 O O . LYS A 1 303 ? -23.966 -11.912 36.768 1.00 82.38 303 LYS A O 1
ATOM 2364 N N . LYS A 1 304 ? -21.736 -12.067 36.450 1.00 82.62 304 LYS A N 1
ATOM 2365 C CA . LYS A 1 304 ? -21.599 -10.873 35.607 1.00 82.62 304 LYS A CA 1
ATOM 2366 C C . LYS A 1 304 ? -21.979 -11.205 34.166 1.00 82.62 304 LYS A C 1
ATOM 2368 O O . LYS A 1 304 ? -21.560 -12.233 33.635 1.00 82.62 304 LYS A O 1
ATOM 2373 N N . PHE A 1 305 ? -22.765 -10.332 33.557 1.00 86.44 305 PHE A N 1
ATOM 2374 C CA . PHE A 1 305 ? -23.167 -10.371 32.159 1.00 86.44 305 PHE A CA 1
ATOM 2375 C C . PHE A 1 305 ? -22.761 -9.065 31.483 1.00 86.44 305 PHE A C 1
ATOM 2377 O O . PHE A 1 305 ? -22.708 -8.016 32.123 1.00 86.44 305 PHE A O 1
ATOM 2384 N N . THR A 1 306 ? -22.507 -9.137 30.180 1.00 89.56 306 THR A N 1
ATOM 2385 C CA . THR A 1 306 ? -22.132 -7.986 29.360 1.00 89.56 306 THR A CA 1
ATOM 2386 C C . THR A 1 306 ? -23.102 -7.867 28.196 1.00 89.56 306 THR A C 1
ATOM 2388 O O . THR A 1 306 ? -23.343 -8.844 27.486 1.00 89.56 306 THR A O 1
ATOM 2391 N N . LYS A 1 307 ? -23.661 -6.674 27.998 1.00 91.81 307 LYS A N 1
ATOM 2392 C CA . LYS A 1 307 ? -24.504 -6.324 26.854 1.00 91.81 307 LYS A CA 1
ATOM 2393 C C . LYS A 1 307 ? -23.796 -5.274 26.003 1.00 91.81 307 LYS A C 1
ATOM 2395 O O . LYS A 1 307 ? -23.163 -4.368 26.538 1.00 91.81 307 LYS A O 1
ATOM 2400 N N . TYR A 1 308 ? -23.918 -5.415 24.687 1.00 93.12 308 TYR A N 1
ATOM 2401 C CA . TYR A 1 308 ? -23.371 -4.481 23.708 1.00 93.12 308 TYR A CA 1
ATOM 2402 C C . TYR A 1 308 ? -24.515 -3.750 23.015 1.00 93.12 308 TYR A C 1
ATOM 2404 O O . TYR A 1 308 ? -25.487 -4.387 22.603 1.00 93.12 308 TYR A O 1
ATOM 2412 N N . HIS A 1 309 ? -24.388 -2.434 22.872 1.00 93.31 309 HIS A N 1
ATOM 2413 C CA . HIS A 1 309 ? -25.321 -1.611 22.103 1.00 93.31 309 HIS A CA 1
ATOM 2414 C C . HIS A 1 309 ? -24.557 -0.847 21.034 1.00 93.31 309 HIS A C 1
ATOM 2416 O O . HIS A 1 309 ? -23.599 -0.147 21.356 1.00 93.31 309 HIS A O 1
ATOM 2422 N N . ASP A 1 310 ? -24.966 -0.984 19.776 1.00 94.75 310 ASP A N 1
ATOM 2423 C CA . ASP A 1 310 ? -24.310 -0.296 18.666 1.00 94.75 310 ASP A CA 1
ATOM 2424 C C . ASP A 1 310 ? -24.538 1.220 18.745 1.00 94.75 310 ASP A C 1
ATOM 2426 O O . ASP A 1 310 ? -25.634 1.696 19.049 1.00 94.75 310 ASP A O 1
ATOM 2430 N N . LEU A 1 311 ? -23.479 1.977 18.470 1.00 94.56 311 LEU A N 1
ATOM 2431 C CA . LEU A 1 311 ? -23.487 3.433 18.385 1.00 94.56 311 LEU A CA 1
ATOM 2432 C C . LEU A 1 311 ? -23.359 3.873 16.924 1.00 94.56 311 LEU A C 1
ATOM 2434 O O . LEU A 1 311 ? -22.743 3.187 16.105 1.00 94.56 311 LEU A O 1
ATOM 2438 N N . SER A 1 312 ? -23.912 5.044 16.606 1.00 93.69 312 SER A N 1
ATOM 2439 C CA . SER A 1 312 ? -23.734 5.674 15.298 1.00 93.69 312 SER A CA 1
ATOM 2440 C C . SER A 1 312 ? -22.274 6.078 15.071 1.00 93.69 312 SER A C 1
ATOM 2442 O O . SER A 1 312 ? -21.557 6.445 16.005 1.00 93.69 312 SER A O 1
ATOM 2444 N N . ILE A 1 313 ? -21.843 6.018 13.810 1.00 94.69 313 ILE A N 1
ATOM 2445 C CA . ILE A 1 313 ? -20.527 6.473 13.358 1.00 94.69 313 ILE A CA 1
ATOM 2446 C C . ILE A 1 313 ? -20.754 7.410 12.177 1.00 94.69 313 ILE A C 1
ATOM 2448 O O . ILE A 1 313 ? -21.124 6.974 11.088 1.00 94.69 313 ILE A O 1
ATOM 2452 N N . GLU A 1 314 ? -20.528 8.698 12.390 1.00 92.06 314 GLU A N 1
ATOM 2453 C CA . GLU A 1 314 ? -20.519 9.700 11.329 1.00 92.06 314 GLU A CA 1
ATOM 2454 C C . GLU A 1 314 ? -19.076 9.919 10.876 1.00 92.06 314 GLU A C 1
ATOM 2456 O O . GLU A 1 314 ? -18.202 10.240 11.683 1.00 92.06 314 GLU A O 1
ATOM 2461 N N . VAL A 1 315 ? -18.816 9.723 9.583 1.00 89.56 315 VAL A N 1
ATOM 2462 C CA . VAL A 1 315 ? -17.471 9.826 9.006 1.00 89.56 315 VAL A CA 1
ATOM 2463 C C . VAL A 1 315 ? -17.363 11.098 8.177 1.00 89.56 315 VAL A C 1
ATOM 2465 O O . VAL A 1 315 ? -18.088 11.278 7.203 1.00 89.56 315 VAL A O 1
ATOM 2468 N N . SER A 1 316 ? -16.397 11.934 8.534 1.00 85.44 316 SER A N 1
ATOM 2469 C CA . SER A 1 316 ? -15.968 13.106 7.779 1.00 85.44 316 SER A CA 1
ATOM 2470 C C . SER A 1 316 ? -14.536 12.867 7.327 1.00 85.44 316 SER A C 1
ATOM 2472 O O . SER A 1 316 ? -13.581 13.118 8.058 1.00 85.44 316 SER A O 1
ATOM 2474 N N . ASN A 1 317 ? -14.365 12.316 6.135 1.00 75.88 317 ASN A N 1
ATOM 2475 C CA . ASN A 1 317 ? -13.055 12.057 5.550 1.00 75.88 317 ASN A CA 1
ATOM 2476 C C . ASN A 1 317 ? -12.780 13.048 4.409 1.00 75.88 317 ASN A C 1
ATOM 2478 O O . ASN A 1 317 ? -13.685 13.698 3.895 1.00 75.88 317 ASN A O 1
ATOM 2482 N N . MET A 1 318 ? -11.520 13.154 3.982 1.00 62.12 318 MET A N 1
ATOM 2483 C CA . MET A 1 318 ? -11.185 13.850 2.730 1.00 62.12 318 MET A CA 1
ATOM 2484 C C . MET A 1 318 ? -11.531 13.014 1.492 1.00 62.12 318 MET A C 1
ATOM 2486 O O . MET A 1 318 ? -11.008 13.288 0.410 1.00 62.12 318 MET A O 1
ATOM 2490 N N . GLN A 1 319 ? -12.351 11.962 1.621 1.00 59.22 319 GLN A N 1
ATOM 2491 C CA . GLN A 1 319 ? -12.736 11.223 0.432 1.00 59.22 319 GLN A CA 1
ATOM 2492 C C . GLN A 1 319 ? -13.518 12.168 -0.467 1.00 59.22 319 GLN A C 1
ATOM 2494 O O . GLN A 1 319 ? -14.393 12.921 -0.037 1.00 59.22 319 GLN A O 1
ATOM 2499 N N . PHE A 1 320 ? -13.153 12.124 -1.737 1.00 52.56 320 PHE A N 1
ATOM 2500 C CA . PHE A 1 320 ? -13.958 12.667 -2.803 1.00 52.56 320 PHE A CA 1
ATOM 2501 C C . PHE A 1 320 ? -15.408 12.208 -2.594 1.00 52.56 320 PHE A C 1
ATOM 2503 O O . PHE A 1 320 ? -15.669 11.023 -2.386 1.00 52.56 320 PHE A O 1
ATOM 2510 N N . THR A 1 321 ? -16.356 13.146 -2.615 1.00 50.47 321 THR A N 1
ATOM 2511 C CA . THR A 1 321 ? -17.789 12.822 -2.660 1.00 50.47 321 THR A CA 1
ATOM 2512 C C . THR A 1 321 ? -18.043 11.796 -3.765 1.00 50.47 321 THR A C 1
ATOM 2514 O O . THR A 1 321 ? -17.301 11.760 -4.742 1.00 50.47 321 THR A O 1
ATOM 2517 N N . THR A 1 322 ? -19.109 10.993 -3.696 1.00 44.00 322 THR A N 1
ATOM 2518 C CA . THR A 1 322 ? -19.452 10.047 -4.782 1.00 44.00 322 THR A CA 1
ATOM 2519 C C . THR A 1 322 ? -19.476 10.727 -6.157 1.00 44.00 322 THR A C 1
ATOM 2521 O O . THR A 1 322 ? -19.083 10.136 -7.153 1.00 44.00 322 THR A O 1
ATOM 2524 N N . LYS A 1 323 ? -19.855 12.010 -6.205 1.00 45.34 323 LYS A N 1
ATOM 2525 C CA . LYS A 1 323 ? -19.782 12.847 -7.404 1.00 45.34 323 LYS A CA 1
ATOM 2526 C C . LYS A 1 323 ? -18.342 13.095 -7.870 1.00 45.34 323 LYS A C 1
ATOM 2528 O O . LYS A 1 323 ? -18.061 12.908 -9.043 1.00 45.34 323 LYS A O 1
ATOM 2533 N N . GLN A 1 324 ? -17.440 13.459 -6.961 1.00 50.00 324 GLN A N 1
ATOM 2534 C CA . GLN A 1 324 ? -16.018 13.629 -7.266 1.00 50.00 324 GLN A CA 1
ATOM 2535 C C . GLN A 1 324 ? -15.354 12.290 -7.626 1.00 50.00 324 GLN A C 1
ATOM 2537 O O . GLN A 1 324 ? -14.612 12.251 -8.594 1.00 50.00 324 GLN A O 1
ATOM 2542 N N . LEU A 1 325 ? -15.668 11.185 -6.933 1.00 49.66 325 LEU A N 1
ATOM 2543 C CA . LEU A 1 325 ? -15.216 9.830 -7.291 1.00 49.66 325 LEU A CA 1
ATOM 2544 C C . LEU A 1 325 ? -15.638 9.442 -8.713 1.00 49.66 325 LEU A C 1
ATOM 2546 O O . LEU A 1 325 ? -14.843 8.851 -9.429 1.00 49.66 325 LEU A O 1
ATOM 2550 N N . ASN A 1 326 ? -16.845 9.827 -9.136 1.00 51.09 326 ASN A N 1
ATOM 2551 C CA . ASN A 1 326 ? -17.339 9.605 -10.497 1.00 51.09 326 ASN A CA 1
ATOM 2552 C C . ASN A 1 326 ? -16.758 10.586 -11.538 1.00 51.09 326 ASN A C 1
ATOM 2554 O O . ASN A 1 326 ? -16.854 10.324 -12.735 1.00 51.09 326 ASN A O 1
ATOM 2558 N N . GLU A 1 327 ? -16.189 11.719 -11.110 1.00 49.50 327 GLU A N 1
ATOM 2559 C CA . GLU A 1 327 ? -15.433 12.648 -11.966 1.00 49.50 327 GLU A CA 1
ATOM 2560 C C . GLU A 1 327 ? -13.977 12.183 -12.163 1.00 49.50 327 GLU A C 1
ATOM 2562 O O . GLU A 1 327 ? -13.343 12.551 -13.155 1.00 49.50 327 GLU A O 1
ATOM 2567 N N . PHE A 1 328 ? -13.450 11.330 -11.273 1.00 44.50 328 PHE A N 1
ATOM 2568 C CA . PHE A 1 328 ? -12.215 10.596 -11.530 1.00 44.50 328 PHE A CA 1
ATOM 2569 C C . PHE A 1 328 ? -12.506 9.447 -12.493 1.00 44.50 328 PHE A C 1
ATOM 2571 O O . PHE A 1 328 ? -13.218 8.499 -12.179 1.00 44.50 328 PHE A O 1
ATOM 2578 N N . CYS A 1 329 ? -11.910 9.512 -13.680 1.00 35.47 329 CYS A N 1
ATOM 2579 C CA . CYS A 1 329 ? -11.784 8.329 -14.513 1.00 35.47 329 CYS A CA 1
ATOM 2580 C C . CYS A 1 329 ? -10.960 7.308 -13.718 1.00 35.47 329 CYS A C 1
ATOM 2582 O O . CYS A 1 329 ? -9.860 7.636 -13.265 1.00 35.47 329 CYS A O 1
ATOM 2584 N N . GLU A 1 330 ? -11.481 6.095 -13.538 1.00 33.78 330 GLU A N 1
ATOM 2585 C CA . GLU A 1 330 ? -10.716 4.958 -13.038 1.00 33.78 330 GLU A CA 1
ATOM 2586 C C . GLU A 1 330 ? -9.630 4.645 -14.074 1.00 33.78 330 GLU A C 1
ATOM 2588 O O . GLU A 1 330 ? -9.768 3.787 -14.943 1.00 33.78 330 GLU A O 1
ATOM 2593 N N . ILE A 1 331 ? -8.530 5.394 -14.035 1.00 33.97 331 ILE A N 1
ATOM 2594 C CA . ILE A 1 331 ? -7.307 4.937 -14.658 1.00 33.97 331 ILE A CA 1
ATOM 2595 C C . ILE A 1 331 ? -6.808 3.873 -13.691 1.00 33.97 331 ILE A C 1
ATOM 2597 O O . ILE A 1 331 ? -6.187 4.185 -12.675 1.00 33.97 331 ILE A O 1
ATOM 2601 N N . GLY A 1 332 ? -7.136 2.615 -13.980 1.00 32.00 332 GLY A N 1
ATOM 2602 C CA . GLY A 1 332 ? -6.444 1.459 -13.429 1.00 32.00 332 GLY A CA 1
ATOM 2603 C C . GLY A 1 332 ? -4.976 1.530 -13.839 1.00 32.00 332 GLY A C 1
ATOM 2604 O O . GLY A 1 332 ? -4.533 0.839 -14.750 1.00 32.00 332 GLY A O 1
ATOM 2605 N N . VAL A 1 333 ? -4.222 2.432 -13.214 1.00 30.27 333 VAL A N 1
ATOM 2606 C CA . VAL A 1 333 ? -2.781 2.529 -13.358 1.00 30.27 333 VAL A CA 1
ATOM 2607 C C . VAL A 1 333 ? -2.227 1.468 -12.427 1.00 30.27 333 VAL A C 1
ATOM 2609 O O . VAL A 1 333 ? -2.063 1.691 -11.229 1.00 30.27 333 VAL A O 1
ATOM 2612 N N . CYS A 1 334 ? -1.907 0.297 -12.983 1.00 30.55 334 CYS A N 1
ATOM 2613 C CA . CYS A 1 334 ? -0.746 -0.434 -12.493 1.00 30.55 334 CYS A CA 1
ATOM 2614 C C . CYS A 1 334 ? 0.362 0.603 -12.310 1.00 30.55 334 CYS A C 1
ATOM 2616 O O . CYS A 1 334 ? 0.699 1.275 -13.284 1.00 30.55 334 CYS A O 1
ATOM 2618 N N . TYR A 1 335 ? 0.885 0.781 -11.095 1.00 30.09 335 TYR A N 1
ATOM 2619 C CA . TYR A 1 335 ? 2.021 1.664 -10.841 1.00 30.09 335 TYR A CA 1
ATOM 2620 C C . TYR A 1 335 ? 3.253 1.176 -11.627 1.00 30.09 335 TYR A C 1
ATOM 2622 O O . TYR A 1 335 ? 4.158 0.548 -11.094 1.00 30.09 335 TYR A O 1
ATOM 2630 N N . THR A 1 336 ? 3.308 1.488 -12.915 1.00 28.72 336 THR A N 1
ATOM 2631 C CA . THR A 1 336 ? 4.530 1.659 -13.682 1.00 28.72 336 THR A CA 1
ATOM 2632 C C . THR A 1 336 ? 4.818 3.145 -13.638 1.00 28.72 336 THR A C 1
ATOM 2634 O O . THR A 1 336 ? 4.224 3.932 -14.370 1.00 28.72 336 THR A O 1
ATOM 2637 N N . PHE A 1 337 ? 5.712 3.549 -12.736 1.00 27.17 337 PHE A N 1
ATOM 2638 C CA . PHE A 1 337 ? 6.330 4.865 -12.818 1.00 27.17 337 PHE A CA 1
ATOM 2639 C C . PHE A 1 337 ? 7.144 4.927 -14.118 1.00 27.17 337 PHE A C 1
ATOM 2641 O O . PHE A 1 337 ? 8.307 4.537 -14.157 1.00 27.17 337 PHE A O 1
ATOM 2648 N N . SER A 1 338 ? 6.534 5.425 -15.188 1.00 24.67 338 SER A N 1
ATOM 2649 C CA . SER A 1 338 ? 7.248 6.033 -16.306 1.00 24.67 338 SER A CA 1
ATOM 2650 C C . SER A 1 338 ? 6.750 7.464 -16.429 1.00 24.67 338 SER A C 1
ATOM 2652 O O . SER A 1 338 ? 5.640 7.714 -16.895 1.00 24.67 338 SER A O 1
ATOM 2654 N N . ARG A 1 339 ? 7.559 8.405 -15.945 1.00 24.56 339 ARG A N 1
ATOM 2655 C CA . ARG A 1 33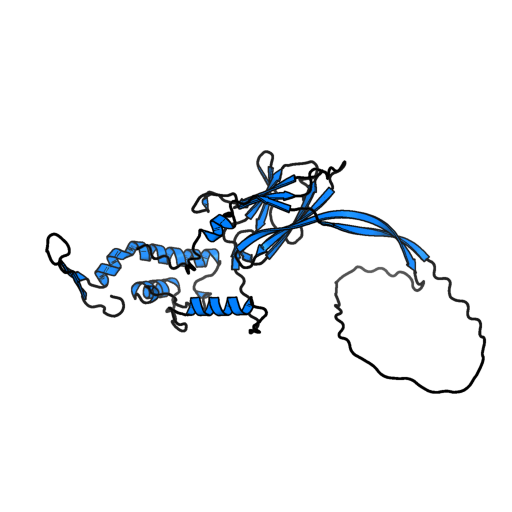9 ? 7.399 9.823 -16.260 1.00 24.56 339 ARG A CA 1
ATOM 2656 C C . ARG A 1 339 ? 7.841 9.976 -17.721 1.00 24.56 339 ARG A C 1
ATOM 2658 O O . ARG A 1 339 ? 8.964 9.578 -18.026 1.00 24.56 339 ARG A O 1
ATOM 2665 N N . VAL A 1 340 ? 6.932 10.426 -18.589 1.00 31.47 340 VAL A N 1
ATOM 2666 C CA . VAL A 1 340 ? 7.243 10.829 -19.975 1.00 31.47 340 VAL A CA 1
ATOM 2667 C C . VAL A 1 340 ? 8.096 12.087 -19.948 1.00 31.47 340 VAL A C 1
ATOM 2669 O O . VAL A 1 340 ? 7.815 12.946 -19.076 1.00 31.47 340 VAL A O 1
#

pLDDT: mean 78.13, std 23.91, range [23.31, 96.5]

Foldseek 3Di:
DLPDQDKDWDWDACPDPRDIDTDIDGLVRVCVVCVVVLVVVLVVVVVVCVLVVHALVNDPAAEAADDCSSRVSNQVSCCVNSVDGHDHPDPRDCNVVVVVVVVVLVVDPVHDDPDDDDKFFDQFWKKKKFFDDVCQVVWDFDPQFPWDWDDDPRIIITTFGDGRRIPFDKGKIKGWDQFKTKMWMFGPDQVPDPVSGTTFWMKIKADPVRGHPGTWIKMWMWGQHPVRRIDGPFIKTKDKDKDFDWDQDDDDDDDDDDDDDDDDDDDDDDDDDDDDDDDDDDDDDDDDDDDDDPPRPTDTDIDMDMDIDTIDIDIGGPDDDPVRVVVDDPPVDPPPPDDD

Organism: Schistosoma haematobium (NCBI:txid6185)